Protein 4HQE (pdb70)

Nearest PDB structures (foldseek):
  4hqe-assembly1_A  TM=1.010E+00  e=7.906E-20  Staphylococcus aureus
  4hqm-assembly1_A  TM=9.484E-01  e=4.629E-16  Staphylococcus aureus
  5hs8-assembly1_A  TM=8.155E-01  e=8.650E-08  Bacillus subtilis subsp. subtilis str. 168
  4a5m-assembly1_B  TM=9.001E-01  e=1.525E-06  Bacillus subtilis
  7bzg-assembly3_J  TM=8.679E-01  e=1.980E-06  Bacillus subtilis subsp. subtilis str. 168

Organism: Staphylococcus aureus (strain Mu50 / ATCC 700699) (NCBI:txid158878)

Structure (mmCIF, N/CA/C/O backbone):
data_4HQE
#
_entry.id   4HQE
#
_cell.length_a   48.189
_cell.length_b   48.189
_cell.length_c   156.807
_cell.angle_alpha   90.00
_cell.angle_beta   90.00
_cell.angle_gamma   90.00
#
_symmetry.space_group_name_H-M   'P 41'
#
loop_
_entity.id
_entity.type
_entity.pdbx_description
1 polymer 'Transcriptional regulator QsrR'
2 polymer "DNA (5'-D(*GP*GP*TP*AP*TP*AP*AP*TP*AP*AP*TP*TP*AP*TP*AP*CP*T)-3')"
3 polymer "DNA (5'-D(*AP*GP*TP*AP*TP*AP*AP*TP*TP*AP*TP*TP*AP*TP*AP*CP*C)-3')"
4 water water
#
loop_
_atom_site.group_PDB
_atom_site.id
_atom_site.type_symbol
_atom_site.label_atom_id
_atom_site.label_alt_id
_atom_site.label_comp_id
_atom_site.label_asym_id
_atom_site.label_entity_id
_atom_site.label_seq_id
_atom_site.pdbx_PDB_ins_code
_atom_site.Cartn_x
_atom_site.Cartn_y
_atom_site.Cartn_z
_atom_site.occupancy
_atom_site.B_iso_or_equiv
_atom_site.auth_seq_id
_atom_site.auth_comp_id
_atom_site.auth_asym_id
_atom_site.auth_atom_id
_atom_site.pdbx_PDB_model_num
ATOM 1 N N . MET A 1 4 ? 21.107 -29.013 10.634 1.00 60.77 1 MET A N 1
ATOM 2 C CA . MET A 1 4 ? 20.447 -29.574 11.816 1.00 63.25 1 MET A CA 1
ATOM 3 C C . MET A 1 4 ? 19.225 -28.730 12.217 1.00 69.44 1 MET A C 1
ATOM 4 O O . MET A 1 4 ? 18.290 -29.223 12.864 1.00 66.61 1 MET A O 1
ATOM 9 N N . MET A 1 5 ? 19.257 -27.455 11.825 1.00 67.72 2 MET A N 1
ATOM 10 C CA . MET A 1 5 ? 18.146 -26.520 11.991 1.00 61.42 2 MET A CA 1
ATOM 11 C C . MET A 1 5 ? 18.428 -25.354 11.047 1.00 62.56 2 MET A C 1
ATOM 12 O O . MET A 1 5 ? 18.537 -24.200 11.472 1.00 64.40 2 MET A O 1
ATOM 17 N N . GLU A 1 6 ? 18.538 -25.677 9.763 1.00 61.49 3 GLU A N 1
ATOM 18 C CA . GLU A 1 6 ? 19.165 -24.800 8.777 1.00 64.24 3 GLU A CA 1
ATOM 19 C C . GLU A 1 6 ? 18.516 -23.427 8.638 1.00 58.34 3 GLU A C 1
ATOM 20 O O . GLU A 1 6 ? 17.333 -23.256 8.932 1.00 56.44 3 GLU A O 1
ATOM 26 N N . VAL A 1 7 ? 19.317 -22.463 8.186 1.00 51.09 4 VAL A N 1
ATOM 27 C CA . VAL A 1 7 ? 18.873 -21.097 7.941 1.00 51.37 4 VAL A CA 1
ATOM 28 C C . VAL A 1 7 ? 18.507 -20.926 6.463 1.00 46.25 4 VAL A C 1
ATOM 29 O O . VAL A 1 7 ? 19.264 -21.348 5.581 1.00 44.39 4 VAL A O 1
ATOM 33 N N . CYS A 1 8 ? 17.358 -20.307 6.200 1.00 37.63 5 CYS A N 1
ATOM 34 C CA . CYS A 1 8 ? 16.951 -19.962 4.845 1.00 38.02 5 CYS A CA 1
ATOM 35 C C . CYS A 1 8 ? 18.017 -19.114 4.137 1.00 38.79 5 CYS A C 1
ATOM 36 O O . CYS A 1 8 ? 18.434 -18.059 4.653 1.00 37.05 5 CYS A O 1
ATOM 39 N N . PRO A 1 9 ? 18.471 -19.583 2.959 1.00 37.99 6 PRO A N 1
ATOM 40 C CA . PRO A 1 9 ? 19.474 -18.874 2.146 1.00 36.58 6 PRO A CA 1
ATOM 41 C C . PRO A 1 9 ? 18.917 -17.538 1.646 1.00 30.59 6 PRO A C 1
ATOM 42 O O . PRO A 1 9 ? 19.666 -16.562 1.508 1.00 29.66 6 PRO A O 1
ATOM 46 N N . TYR A 1 10 ? 17.614 -17.494 1.389 1.00 29.35 7 TYR A N 1
ATOM 47 C CA . TYR A 1 10 ? 16.985 -16.263 0.905 1.00 36.22 7 TYR A CA 1
ATOM 48 C C . TYR A 1 10 ? 16.965 -15.203 1.993 1.00 33.05 7 TYR A C 1
ATOM 49 O O . TYR A 1 10 ? 17.279 -14.039 1.749 1.00 29.69 7 TYR A O 1
ATOM 58 N N . LEU A 1 11 ? 16.576 -15.608 3.196 1.00 34.45 8 LEU A N 1
ATOM 59 C CA . LEU A 1 11 ? 16.642 -14.699 4.328 1.00 35.65 8 LEU A CA 1
ATOM 60 C C . LEU A 1 11 ? 18.081 -14.244 4.495 1.00 32.70 8 LEU A C 1
ATOM 61 O O . LEU A 1 11 ? 18.352 -13.059 4.656 1.00 34.71 8 LEU A O 1
ATOM 66 N N . GLU A 1 12 ? 19.002 -15.198 4.451 1.00 30.57 9 GLU A N 1
ATOM 67 C CA . GLU A 1 12 ? 20.416 -14.887 4.621 1.00 35.22 9 GLU A CA 1
ATOM 68 C C . GLU A 1 12 ? 20.903 -13.829 3.621 1.00 34.57 9 GLU A C 1
ATOM 69 O O . GLU A 1 12 ? 21.620 -12.883 3.978 1.00 30.91 9 GLU A O 1
ATOM 75 N N . GLU A 1 13 ? 20.517 -14.021 2.364 1.00 32.35 10 GLU A N 1
ATOM 76 C CA . GLU A 1 13 ? 20.822 -13.084 1.300 1.00 36.11 10 GLU A CA 1
ATOM 77 C C . GLU A 1 13 ? 20.180 -11.720 1.574 1.00 32.84 10 GLU A C 1
ATOM 78 O O . GLU A 1 13 ? 20.811 -10.675 1.371 1.00 36.04 10 GLU A O 1
ATOM 84 N N . THR A 1 14 ? 18.943 -11.725 2.064 1.00 31.84 11 THR A N 1
ATOM 85 C CA . THR A 1 14 ? 18.274 -10.465 2.408 1.00 35.90 11 THR A CA 1
ATOM 86 C C . THR A 1 14 ? 19.050 -9.653 3.446 1.00 33.45 11 THR A C 1
ATOM 87 O O . THR A 1 14 ? 19.184 -8.430 3.318 1.00 33.76 11 THR A O 1
ATOM 91 N N . PHE A 1 15 ? 19.591 -10.328 4.456 1.00 29.35 12 PHE A N 1
ATOM 92 C CA . PHE A 1 15 ? 20.352 -9.611 5.472 1.00 28.13 12 PHE A CA 1
ATOM 93 C C . PHE A 1 15 ? 21.683 -9.059 4.987 1.00 30.21 12 PHE A C 1
ATOM 94 O O . PHE A 1 15 ? 22.278 -8.211 5.643 1.00 31.24 12 PHE A O 1
ATOM 102 N N . LYS A 1 16 ? 22.143 -9.500 3.822 1.00 34.91 13 LYS A N 1
ATOM 103 C CA . LYS A 1 16 ? 23.305 -8.846 3.230 1.00 35.76 13 LYS A CA 1
ATOM 104 C C . LYS A 1 16 ? 23.012 -7.366 2.910 1.00 32.79 13 LYS A C 1
ATOM 105 O O . LYS A 1 16 ? 23.928 -6.546 2.938 1.00 32.92 13 LYS A O 1
ATOM 111 N N . ILE A 1 17 ? 21.751 -7.023 2.612 1.00 32.41 14 ILE A N 1
ATOM 112 C CA . ILE A 1 17 ? 21.385 -5.599 2.436 1.00 37.73 14 ILE A CA 1
ATOM 113 C C . ILE A 1 17 ? 20.893 -4.962 3.724 1.00 32.77 14 ILE A C 1
ATOM 114 O O . ILE A 1 17 ? 21.362 -3.896 4.125 1.00 35.45 14 ILE A O 1
ATOM 119 N N . LEU A 1 18 ? 19.916 -5.611 4.353 1.00 34.85 15 LEU A N 1
ATOM 120 C CA . LEU A 1 18 ? 19.299 -5.090 5.570 1.00 30.44 15 LEU A CA 1
ATOM 121 C C . LEU A 1 18 ? 20.260 -5.067 6.755 1.00 31.84 15 LEU A C 1
ATOM 122 O O . LEU A 1 18 ? 20.159 -4.187 7.620 1.00 25.98 15 LEU A O 1
ATOM 127 N N . GLY A 1 19 ? 21.199 -6.016 6.778 1.00 29.34 16 GLY A N 1
ATOM 128 C CA . GLY A 1 19 ? 22.107 -6.171 7.909 1.00 30.04 16 GLY A CA 1
ATOM 129 C C . GLY A 1 19 ? 23.339 -5.315 7.740 1.00 33.25 16 GLY A C 1
ATOM 130 O O . GLY A 1 19 ? 24.431 -5.692 8.182 1.00 33.68 16 GLY A O 1
ATOM 131 N N . ARG A 1 20 ? 23.163 -4.175 7.070 1.00 32.27 17 ARG A N 1
ATOM 132 C CA . ARG A 1 20 ? 24.218 -3.178 6.927 1.00 36.88 17 ARG A CA 1
ATOM 133 C C . ARG A 1 20 ? 23.631 -1.819 7.259 1.00 32.02 17 ARG A C 1
ATOM 134 O O . ARG A 1 20 ? 22.404 -1.649 7.273 1.00 32.52 17 ARG A O 1
ATOM 142 N N . SER A 1 21 ? 24.509 -0.862 7.530 1.00 31.50 18 SER A N 1
ATOM 143 C CA . SER A 1 21 ? 24.105 0.481 7.891 1.00 32.77 18 SER A CA 1
ATOM 144 C C . SER A 1 21 ? 23.293 1.130 6.761 1.00 32.77 18 SER A C 1
ATOM 145 O O . SER A 1 21 ? 23.541 0.864 5.561 1.00 27.94 18 SER A O 1
ATOM 148 N N . TRP A 1 22 ? 22.294 1.924 7.163 1.00 26.75 19 TRP A N 1
ATOM 149 C CA . TRP A 1 22 ? 21.509 2.790 6.268 1.00 31.90 19 TRP A CA 1
ATOM 150 C C . TRP A 1 22 ? 20.491 2.174 5.313 1.00 26.55 19 TRP A C 1
ATOM 151 O O . TRP A 1 22 ? 19.504 2.839 4.995 1.00 28.23 19 TRP A O 1
ATOM 162 N N . ASN A 1 23 ? 20.702 0.941 4.848 1.00 28.59 20 ASN A N 1
ATOM 163 C CA . ASN A 1 23 ? 19.874 0.422 3.750 1.00 29.42 20 ASN A CA 1
ATOM 164 C C . ASN A 1 23 ? 18.374 0.350 4.057 1.00 31.05 20 ASN A C 1
ATOM 165 O O . ASN A 1 23 ? 17.545 0.744 3.222 1.00 27.89 20 ASN A O 1
ATOM 170 N N . GLY A 1 24 ? 18.028 -0.145 5.245 1.00 29.00 21 GLY A N 1
ATOM 171 C CA . GLY A 1 24 ? 16.634 -0.190 5.667 1.00 30.04 21 GLY A CA 1
ATOM 172 C C . GLY A 1 24 ? 16.040 1.199 5.821 1.00 26.72 21 GLY A C 1
ATOM 173 O O . GLY A 1 24 ? 14.892 1.435 5.431 1.00 27.80 21 GLY A O 1
ATOM 174 N N . LEU A 1 25 ? 16.825 2.119 6.375 1.00 27.97 22 LEU A N 1
ATOM 175 C CA . LEU A 1 25 ? 16.376 3.500 6.555 1.00 31.52 22 LEU A CA 1
ATOM 176 C C . LEU A 1 25 ? 16.143 4.211 5.214 1.00 31.97 22 LEU A C 1
ATOM 177 O O . LEU A 1 25 ? 15.162 4.950 5.058 1.00 31.79 22 LEU A O 1
ATOM 182 N N . ILE A 1 26 ? 17.024 3.981 4.236 1.00 32.27 23 ILE A N 1
ATOM 183 C CA . ILE A 1 2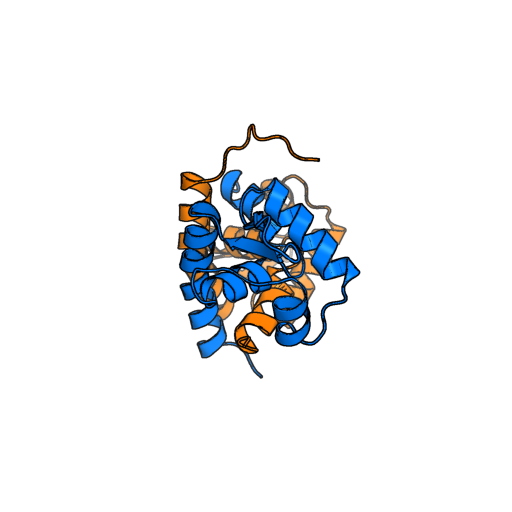6 ? 16.860 4.609 2.914 1.00 30.70 23 ILE A CA 1
ATOM 184 C C . ILE A 1 26 ? 15.613 4.080 2.194 1.00 29.34 23 ILE A C 1
ATOM 185 O O . ILE A 1 26 ? 14.871 4.844 1.561 1.00 27.13 23 ILE A O 1
ATOM 190 N N . ILE A 1 27 ? 15.403 2.766 2.268 1.00 28.52 24 ILE A N 1
ATOM 191 C CA . ILE A 1 27 ? 14.275 2.120 1.583 1.00 29.47 24 ILE A CA 1
ATOM 192 C C . ILE A 1 27 ? 12.934 2.568 2.191 1.00 33.71 24 ILE A C 1
ATOM 193 O O . ILE A 1 27 ? 11.931 2.792 1.484 1.00 31.68 24 ILE A O 1
ATOM 198 N N . ASN A 1 28 ? 12.924 2.693 3.510 1.00 32.19 25 ASN A N 1
ATOM 199 C CA . ASN A 1 28 ? 11.761 3.208 4.202 1.00 33.78 25 ASN A CA 1
ATOM 200 C C . ASN A 1 28 ? 11.529 4.678 3.880 1.00 31.03 25 ASN A C 1
ATOM 201 O O . ASN A 1 28 ? 10.389 5.078 3.660 1.00 32.08 25 ASN A O 1
ATOM 206 N N . TYR A 1 29 ? 12.601 5.477 3.879 1.00 28.97 26 TYR A N 1
ATOM 207 C CA . TYR A 1 29 ? 12.491 6.889 3.528 1.00 32.99 26 TYR A CA 1
ATOM 208 C C . TYR A 1 29 ? 11.886 7.047 2.139 1.00 33.61 26 TYR A C 1
ATOM 209 O O . TYR A 1 29 ? 10.890 7.743 1.973 1.00 33.70 26 TYR A O 1
ATOM 218 N N . LEU A 1 30 ? 12.489 6.387 1.151 1.00 31.63 27 LEU A N 1
ATOM 219 C CA . LEU A 1 30 ? 11.986 6.430 -0.222 1.00 33.22 27 LEU A CA 1
ATOM 220 C C . LEU A 1 30 ? 10.530 5.954 -0.331 1.00 36.24 27 LEU A C 1
ATOM 221 O O . LEU A 1 30 ? 9.797 6.410 -1.199 1.00 36.53 27 LEU A O 1
ATOM 226 N N . SER A 1 31 ? 10.100 5.053 0.549 1.00 34.21 28 SER A N 1
ATOM 227 C CA . SER A 1 31 ? 8.725 4.547 0.475 1.00 40.13 28 SER A CA 1
ATOM 228 C C . SER A 1 31 ? 7.695 5.601 0.911 1.00 39.27 28 SER A C 1
ATOM 229 O O . SER A 1 31 ? 6.510 5.524 0.541 1.00 40.60 28 SER A O 1
ATOM 232 N N . ARG A 1 32 ? 8.153 6.592 1.672 1.00 38.46 29 ARG A N 1
ATOM 233 C CA . ARG A 1 32 ? 7.261 7.645 2.166 1.00 42.90 29 ARG A CA 1
ATOM 234 C C . ARG A 1 32 ? 7.447 8.980 1.417 1.00 46.91 29 ARG A C 1
ATOM 235 O O . ARG A 1 32 ? 6.907 10.019 1.827 1.00 46.20 29 ARG A O 1
ATOM 243 N N . CYS A 1 33 ? 8.208 8.944 0.320 1.00 46.61 30 CYS A N 1
ATOM 244 C CA . CYS A 1 33 ? 8.367 10.108 -0.564 1.00 38.82 30 CYS A CA 1
ATOM 245 C C . CYS A 1 33 ? 7.317 10.065 -1.655 1.00 43.30 30 CYS A C 1
ATOM 246 O O . CYS A 1 33 ? 6.876 8.973 -2.044 1.00 44.18 30 CYS A O 1
ATOM 249 N N . ASN A 1 34 ? 6.918 11.237 -2.156 1.00 42.23 31 ASN A N 1
ATOM 250 C CA . ASN A 1 34 ? 5.979 11.271 -3.270 1.00 48.27 31 ASN A CA 1
ATOM 251 C C . ASN A 1 34 ? 6.568 10.522 -4.466 1.00 43.14 31 ASN A C 1
ATOM 252 O O . ASN A 1 34 ? 7.735 10.728 -4.816 1.00 44.26 31 ASN A O 1
ATOM 257 N N . ASP A 1 35 ? 5.772 9.633 -5.059 1.00 43.99 32 ASP A N 1
ATOM 258 C CA . ASP A 1 35 ? 6.231 8.732 -6.127 1.00 45.19 32 ASP A CA 1
ATOM 259 C C . ASP A 1 35 ? 7.434 7.847 -5.749 1.00 43.56 32 ASP A C 1
ATOM 260 O O . ASP A 1 35 ? 8.120 7.316 -6.628 1.00 45.82 32 ASP A O 1
ATOM 265 N N . CYS A 1 36 ? 7.660 7.676 -4.444 1.00 40.95 33 CYS A N 1
ATOM 266 C CA . CYS A 1 36 ? 8.778 6.880 -3.927 1.00 41.78 33 CYS A CA 1
ATOM 267 C C . CYS A 1 36 ? 10.123 7.312 -4.519 1.00 41.89 33 CYS A C 1
ATOM 268 O O . CYS A 1 36 ? 11.013 6.483 -4.777 1.00 39.11 33 CYS A O 1
ATOM 271 N N . SER A 1 37 ? 10.258 8.623 -4.705 1.00 40.23 34 SER A N 1
ATOM 272 C CA . SER A 1 37 ? 11.383 9.222 -5.412 1.00 38.43 34 SER A CA 1
ATOM 273 C C . SER A 1 37 ? 11.973 10.338 -4.582 1.00 35.36 34 SER A C 1
ATOM 274 O O . SER A 1 37 ? 11.246 11.085 -3.919 1.00 42.37 34 SER A O 1
ATOM 277 N N . ALA A 1 38 ? 13.290 10.469 -4.633 1.00 33.57 35 ALA A N 1
ATOM 278 C CA . ALA A 1 38 ? 13.945 11.592 -3.988 1.00 36.75 35 ALA A CA 1
ATOM 279 C C . ALA A 1 38 ? 15.261 11.899 -4.671 1.00 39.17 35 ALA A C 1
ATOM 280 O O . ALA A 1 38 ? 15.840 11.033 -5.366 1.00 31.87 35 ALA A O 1
ATOM 282 N N . HIS A 1 39 ? 15.712 13.141 -4.477 1.00 38.90 36 HIS A N 1
ATOM 283 C CA . HIS A 1 39 ? 17.008 13.604 -4.965 1.00 36.91 36 HIS A CA 1
ATOM 284 C C . HIS A 1 39 ? 18.052 13.330 -3.900 1.00 37.67 36 HIS A C 1
ATOM 285 O O . HIS A 1 39 ? 17.700 13.175 -2.725 1.00 35.36 36 HIS A O 1
ATOM 292 N N . PHE A 1 40 ? 19.323 13.316 -4.304 1.00 32.76 37 PHE A N 1
ATOM 293 C CA . PHE A 1 40 ? 20.438 13.077 -3.389 1.00 31.98 37 PHE A CA 1
ATOM 294 C C . PHE A 1 40 ? 20.367 13.945 -2.135 1.00 36.59 37 PHE A C 1
ATOM 295 O O . PHE A 1 40 ? 20.471 13.441 -1.010 1.00 31.68 37 PHE A O 1
ATOM 303 N N . SER A 1 41 ? 20.183 15.250 -2.334 1.00 39.22 38 SER A N 1
ATOM 304 C CA . SER A 1 41 ? 20.249 16.208 -1.234 1.00 39.49 38 SER A CA 1
ATOM 305 C C . SER A 1 41 ? 19.052 16.073 -0.301 1.00 37.94 38 SER A C 1
ATOM 306 O O . SER A 1 41 ? 19.160 16.390 0.878 1.00 36.13 38 SER A O 1
ATOM 309 N N . ASP A 1 42 ? 17.918 15.625 -0.845 1.00 36.76 39 ASP A N 1
ATOM 310 C CA . ASP A 1 42 ? 16.731 15.315 -0.045 1.00 39.20 39 ASP A CA 1
ATOM 311 C C . ASP A 1 42 ? 17.054 14.248 1.002 1.00 38.79 39 ASP A C 1
ATOM 312 O O . ASP A 1 42 ? 16.807 14.438 2.203 1.00 38.20 39 ASP A O 1
ATOM 317 N N . MET A 1 43 ? 17.597 13.125 0.538 1.00 34.59 40 MET A N 1
ATOM 318 C CA . MET A 1 43 ? 17.959 12.027 1.430 1.00 39.26 40 MET A CA 1
ATOM 319 C C . MET A 1 43 ? 19.027 12.449 2.442 1.00 41.08 40 MET A C 1
ATOM 320 O O . MET A 1 43 ? 18.928 12.136 3.627 1.00 36.04 40 MET A O 1
ATOM 325 N N . LYS A 1 44 ? 20.044 13.163 1.968 1.00 34.77 41 LYS A N 1
ATOM 326 C CA . LYS A 1 44 ? 21.124 13.612 2.829 1.00 38.02 41 LYS A CA 1
ATOM 327 C C . LYS A 1 44 ? 20.593 14.523 3.951 1.00 44.22 41 LYS A C 1
ATOM 328 O O . LYS A 1 44 ? 20.958 14.357 5.124 1.00 45.36 41 LYS A O 1
ATOM 334 N N . ARG A 1 45 ? 19.717 15.464 3.600 1.00 40.06 42 ARG A N 1
ATOM 335 C CA . ARG A 1 45 ? 19.151 16.364 4.601 1.00 43.19 42 ARG A CA 1
ATOM 336 C C . ARG A 1 45 ? 18.270 15.601 5.603 1.00 46.98 42 ARG A C 1
ATOM 337 O O . ARG A 1 45 ? 18.375 15.798 6.815 1.00 43.35 42 ARG A O 1
ATOM 345 N N . ASP A 1 46 ? 17.421 14.715 5.086 1.00 44.13 43 ASP A N 1
ATOM 346 C CA . ASP A 1 46 ? 16.391 14.074 5.895 1.00 43.87 43 ASP A CA 1
ATOM 347 C C . ASP A 1 46 ? 16.895 12.902 6.724 1.00 44.74 43 ASP A C 1
ATOM 348 O O . ASP A 1 46 ? 16.277 12.542 7.729 1.00 47.42 43 ASP A O 1
ATOM 353 N N . LEU A 1 47 ? 18.008 12.308 6.299 1.00 41.32 44 LEU A N 1
ATOM 354 C CA . LEU A 1 47 ? 18.645 11.241 7.067 1.00 41.20 44 LEU A CA 1
ATOM 355 C C . LEU A 1 47 ? 19.535 11.812 8.183 1.00 45.88 44 LEU A C 1
ATOM 356 O O . LEU A 1 47 ? 20.096 11.054 8.978 1.00 50.36 44 LEU A O 1
ATOM 361 N N . LYS A 1 48 ? 19.657 13.144 8.219 1.00 48.62 45 LYS A N 1
ATOM 362 C CA . LYS A 1 48 ? 20.254 13.887 9.342 1.00 49.01 45 LYS A CA 1
ATOM 363 C C . LYS A 1 48 ? 21.780 13.802 9.446 1.00 50.67 45 LYS A C 1
ATOM 364 O O . LYS A 1 48 ? 22.465 14.834 9.411 1.00 50.63 45 LYS A O 1
ATOM 370 N N . THR A 1 49 ? 22.298 12.578 9.573 1.00 47.53 46 THR A N 1
ATOM 371 C CA . THR A 1 49 ? 23.697 12.356 9.938 1.00 48.73 46 THR A CA 1
ATOM 372 C C . THR A 1 49 ? 24.484 11.524 8.930 1.00 45.91 46 THR A C 1
ATOM 373 O O . THR A 1 49 ? 25.596 11.085 9.218 1.00 47.44 46 THR A O 1
ATOM 377 N N . ILE A 1 50 ? 23.917 11.270 7.761 1.00 44.97 47 ILE A N 1
ATOM 378 C CA . ILE A 1 50 ? 24.658 10.488 6.776 1.00 42.79 47 ILE A CA 1
ATOM 379 C C . ILE A 1 50 ? 25.635 11.372 6.000 1.00 40.94 47 ILE A C 1
ATOM 380 O O . ILE A 1 50 ? 25.314 12.511 5.644 1.00 41.79 47 ILE A O 1
ATOM 385 N N . THR A 1 51 ? 26.845 10.864 5.786 1.00 36.26 48 THR A N 1
ATOM 386 C CA . THR A 1 51 ? 27.808 11.569 4.954 1.00 39.74 48 THR A CA 1
ATOM 387 C C . THR A 1 51 ? 27.376 11.412 3.509 1.00 39.64 48 THR A C 1
ATOM 388 O O . THR A 1 51 ? 26.675 10.452 3.183 1.00 37.51 48 THR A O 1
ATOM 392 N N . PRO A 1 52 ? 27.780 12.361 2.641 1.00 40.75 49 PRO A N 1
ATOM 393 C CA . PRO A 1 52 ? 27.503 12.220 1.206 1.00 38.34 49 PRO A CA 1
ATOM 394 C C . PRO A 1 52 ? 28.132 10.963 0.604 1.00 37.15 49 PRO A C 1
ATOM 395 O O . PRO A 1 52 ? 27.533 10.331 -0.286 1.00 38.68 49 PRO A O 1
ATOM 399 N N . ARG A 1 53 ? 29.329 10.605 1.059 1.00 37.85 50 ARG A N 1
ATOM 400 C CA . ARG A 1 53 ? 29.988 9.417 0.519 1.00 35.59 50 ARG A CA 1
ATOM 401 C C . ARG A 1 53 ? 29.271 8.124 0.947 1.00 33.97 50 ARG A C 1
ATOM 402 O O . ARG A 1 53 ? 29.085 7.212 0.135 1.00 33.84 50 ARG A O 1
ATOM 410 N N . ALA A 1 54 ? 28.848 8.047 2.207 1.00 35.28 51 ALA A N 1
ATOM 411 C CA . ALA A 1 54 ? 28.050 6.898 2.644 1.00 34.00 51 ALA A CA 1
ATOM 412 C C . ALA A 1 54 ? 26.750 6.833 1.851 1.00 33.25 51 ALA A C 1
ATOM 413 O O . ALA A 1 54 ? 26.368 5.747 1.387 1.00 33.90 51 ALA A O 1
ATOM 415 N N . LEU A 1 55 ? 26.084 7.979 1.670 1.00 30.39 52 LEU A N 1
ATOM 416 C CA . LEU A 1 55 ? 24.846 8.011 0.874 1.00 33.41 52 LEU A CA 1
ATOM 417 C C . LEU A 1 55 ? 25.070 7.499 -0.556 1.00 30.55 52 LEU A C 1
ATOM 418 O O . LEU A 1 55 ? 24.360 6.618 -1.015 1.00 35.10 52 LEU A O 1
ATOM 423 N N . SER A 1 56 ? 26.083 8.024 -1.232 1.00 30.19 53 SER A N 1
ATOM 424 C CA . SER A 1 56 ? 26.407 7.608 -2.597 1.00 34.71 53 SER A CA 1
ATOM 425 C C . SER A 1 56 ? 26.732 6.119 -2.713 1.00 29.35 53 SER A C 1
ATOM 426 O O . SER A 1 56 ? 26.259 5.429 -3.634 1.00 33.48 53 SER A O 1
ATOM 429 N N . LEU A 1 57 ? 27.542 5.630 -1.784 1.00 28.10 54 LEU A N 1
ATOM 430 C CA . LEU A 1 57 ? 27.900 4.211 -1.732 1.00 34.06 54 LEU A CA 1
ATOM 431 C C . LEU A 1 57 ? 26.656 3.349 -1.562 1.00 32.17 54 LEU A C 1
ATOM 432 O O . LEU A 1 57 ? 26.429 2.391 -2.304 1.00 34.20 54 LEU A O 1
ATOM 437 N N . LYS A 1 58 ? 25.847 3.704 -0.572 1.00 34.71 55 LYS A N 1
ATOM 438 C CA . LYS A 1 58 ? 24.621 2.968 -0.303 1.00 35.76 55 LYS A CA 1
ATOM 439 C C . LYS A 1 58 ? 23.654 3.014 -1.487 1.00 30.66 55 LYS A C 1
ATOM 440 O O . LYS A 1 58 ? 23.022 1.995 -1.821 1.00 29.35 55 LYS A O 1
ATOM 446 N N . LEU A 1 59 ? 23.550 4.166 -2.153 1.00 29.44 56 LEU A N 1
ATOM 447 C CA . LEU A 1 59 ? 22.664 4.236 -3.326 1.00 32.23 56 LEU A CA 1
ATOM 448 C C . LEU A 1 59 ? 23.170 3.33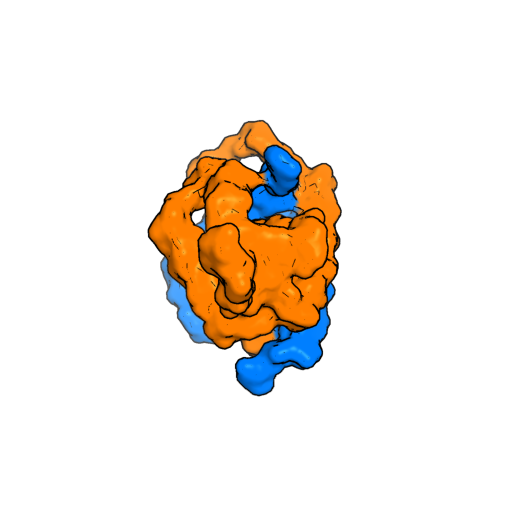3 -4.477 1.00 28.02 56 LEU A C 1
ATOM 449 O O . LEU A 1 59 ? 22.364 2.731 -5.195 1.00 26.79 56 LEU A O 1
ATOM 454 N N . SER A 1 60 ? 24.494 3.184 -4.610 1.00 31.72 57 SER A N 1
ATOM 455 C CA . SER A 1 60 ? 25.065 2.255 -5.616 1.00 35.42 57 SER A CA 1
ATOM 456 C C . SER A 1 60 ? 24.810 0.807 -5.217 1.00 36.19 57 SER A C 1
ATOM 457 O O . SER A 1 60 ? 24.429 -0.013 -6.060 1.00 39.01 57 SER A O 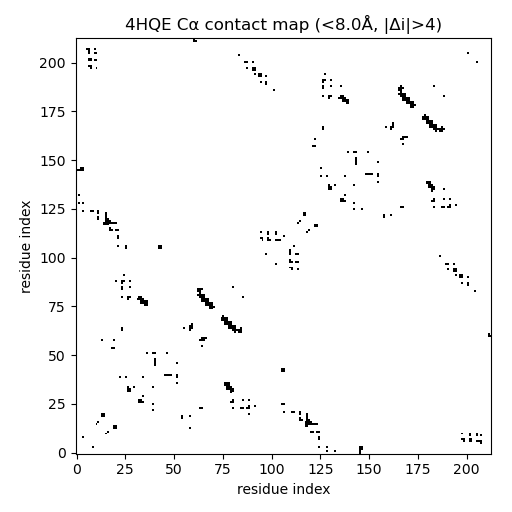1
ATOM 460 N N . GLU A 1 61 ? 25.049 0.505 -3.935 1.00 30.65 58 GLU A N 1
ATOM 461 C CA . GLU A 1 61 ? 24.707 -0.785 -3.339 1.00 35.30 58 GLU A CA 1
ATOM 462 C C . GLU A 1 61 ? 23.238 -1.149 -3.654 1.00 32.57 58 GLU A C 1
ATOM 463 O O . GLU A 1 61 ? 22.955 -2.236 -4.161 1.00 33.96 58 GLU A O 1
ATOM 469 N N . LEU A 1 62 ? 22.308 -0.227 -3.386 1.00 31.41 59 LEU A N 1
ATOM 470 C CA . LEU A 1 62 ? 20.869 -0.495 -3.572 1.00 31.01 59 LEU A CA 1
ATOM 471 C C . LEU A 1 62 ? 20.477 -0.630 -5.030 1.00 31.38 59 LEU A C 1
ATOM 472 O O . LEU A 1 62 ? 19.529 -1.340 -5.369 1.00 32.11 59 LEU A O 1
ATOM 477 N N . ALA A 1 63 ? 21.200 0.076 -5.894 1.00 35.55 60 ALA A N 1
ATOM 478 C CA . ALA A 1 63 ? 20.992 -0.061 -7.323 1.00 33.92 60 ALA A CA 1
ATOM 479 C C . ALA A 1 63 ? 21.402 -1.458 -7.788 1.00 37.58 60 ALA A C 1
ATOM 480 O O . ALA A 1 63 ? 20.695 -2.080 -8.598 1.00 40.43 60 ALA A O 1
ATOM 482 N N . GLN A 1 64 ? 22.533 -1.955 -7.286 1.00 33.86 61 GLN A N 1
ATOM 483 C CA . GLN A 1 64 ? 22.978 -3.307 -7.651 1.00 39.77 61 GLN A CA 1
ATOM 484 C C . GLN A 1 64 ? 21.934 -4.342 -7.271 1.00 40.01 61 GLN A C 1
ATOM 485 O O . GLN A 1 64 ? 21.700 -5.295 -8.024 1.00 34.18 61 GLN A O 1
ATOM 491 N N . TRP A 1 65 ? 21.306 -4.154 -6.105 1.00 36.38 62 TRP A N 1
ATOM 492 C CA . TRP A 1 65 ? 20.241 -5.068 -5.655 1.00 37.54 62 TRP A CA 1
ATOM 493 C C . TRP A 1 65 ? 18.940 -4.811 -6.402 1.00 36.95 62 TRP A C 1
ATOM 494 O O . TRP A 1 65 ? 17.932 -5.488 -6.144 1.00 34.03 62 TRP A O 1
ATOM 505 N N . GLU A 1 66 ? 18.970 -3.826 -7.309 1.00 33.11 63 GLU A N 1
ATOM 506 C CA . GLU A 1 66 ? 17.783 -3.383 -8.044 1.00 40.39 63 GLU A CA 1
ATOM 507 C C . GLU A 1 66 ? 16.636 -2.993 -7.110 1.00 38.32 63 GLU A C 1
ATOM 508 O O . GLU A 1 66 ? 15.467 -3.247 -7.421 1.00 33.97 63 GLU A O 1
ATOM 514 N N . LEU A 1 67 ? 16.985 -2.352 -5.989 1.00 35.74 64 LEU A N 1
ATOM 515 C CA . LEU A 1 67 ? 15.997 -1.869 -5.027 1.00 35.65 64 LEU A CA 1
ATOM 516 C C . LEU A 1 67 ? 15.632 -0.399 -5.288 1.00 38.87 64 LEU A C 1
ATOM 517 O O . LEU A 1 67 ? 14.460 0.000 -5.163 1.00 36.39 64 LEU A O 1
ATOM 522 N N . VAL A 1 68 ? 16.646 0.390 -5.657 1.00 35.77 65 VAL A N 1
ATOM 523 C CA . VAL A 1 68 ? 16.490 1.806 -5.989 1.00 37.36 65 VAL A CA 1
ATOM 524 C C . VAL A 1 68 ? 17.162 2.089 -7.330 1.00 39.24 65 VAL A C 1
ATOM 525 O O . VAL A 1 68 ? 18.370 1.879 -7.478 1.00 38.88 65 VAL A O 1
ATOM 529 N N . GLU A 1 69 ? 16.387 2.571 -8.298 1.00 42.45 66 GLU A N 1
ATOM 530 C CA . GLU A 1 69 ? 16.921 2.933 -9.609 1.00 42.22 66 GLU A CA 1
ATOM 531 C C . GLU A 1 69 ? 17.368 4.385 -9.650 1.00 41.83 66 GLU A C 1
ATOM 532 O O . GLU A 1 69 ? 16.604 5.286 -9.275 1.00 39.97 66 GLU A O 1
ATOM 538 N N . LYS A 1 70 ? 18.594 4.614 -10.116 1.00 38.42 67 LYS A N 1
ATOM 539 C CA . LYS A 1 70 ? 19.047 5.968 -10.392 1.00 41.09 67 LYS A CA 1
ATOM 540 C C . LYS A 1 70 ? 18.647 6.390 -11.814 1.00 42.78 67 LYS A C 1
ATOM 541 O O . LYS A 1 70 ? 19.170 5.880 -12.810 1.00 38.94 67 LYS A O 1
ATOM 547 N N . GLN A 1 71 ? 17.708 7.322 -11.899 1.00 43.58 68 GLN A N 1
ATOM 548 C CA . GLN A 1 71 ? 17.170 7.738 -13.184 1.00 38.99 68 GLN A CA 1
ATOM 549 C C . GLN A 1 71 ? 17.685 9.105 -13.565 1.00 44.74 68 GLN A C 1
ATOM 550 O O . GLN A 1 71 ? 17.879 9.973 -12.702 1.00 40.59 68 GLN A O 1
ATOM 556 N N . ILE A 1 72 ? 17.925 9.282 -14.861 1.00 45.47 69 ILE A N 1
ATOM 557 C CA . ILE A 1 72 ? 18.350 10.569 -15.381 1.00 46.20 69 ILE A CA 1
ATOM 558 C C . ILE A 1 72 ? 17.191 11.175 -16.149 1.00 47.51 69 ILE A C 1
ATOM 559 O O . ILE A 1 72 ? 16.745 10.613 -17.155 1.00 52.49 69 ILE A O 1
ATOM 564 N N . ILE A 1 73 ? 16.682 12.305 -15.671 1.00 45.83 70 ILE A N 1
ATOM 565 C CA . ILE A 1 73 ? 15.649 13.018 -16.409 1.00 53.15 70 ILE A CA 1
ATOM 566 C C . ILE A 1 73 ? 16.334 14.133 -17.205 1.00 55.82 70 ILE A C 1
ATOM 567 O O . ILE A 1 73 ? 16.760 15.146 -16.636 1.00 51.81 70 ILE A O 1
ATOM 572 N N . SER A 1 74 ? 16.459 13.932 -18.516 1.00 58.39 71 SER A N 1
ATOM 573 C CA . SER A 1 74 ? 17.293 14.808 -19.344 1.00 59.97 71 SER A CA 1
ATOM 574 C C . SER A 1 74 ? 16.709 16.203 -19.594 1.00 62.32 71 SER A C 1
ATOM 575 O O . SER A 1 74 ? 16.838 16.720 -20.708 1.00 63.97 71 SER A O 1
ATOM 578 N N . THR A 1 75 ? 16.091 16.807 -18.569 1.00 57.01 72 THR A N 1
ATOM 579 C CA . THR A 1 75 ? 15.567 18.174 -18.676 1.00 53.12 72 THR A CA 1
ATOM 580 C C . THR A 1 75 ? 16.671 19.239 -18.723 1.00 53.48 72 THR A C 1
ATOM 581 O O . THR A 1 75 ? 17.867 18.910 -18.788 1.00 49.80 72 THR A O 1
ATOM 585 N N . SER A 1 76 ? 16.249 20.503 -18.654 1.00 58.06 73 SER A N 1
ATOM 586 C CA . SER A 1 76 ? 17.050 21.654 -19.100 1.00 61.03 73 SER A CA 1
ATOM 587 C C . SER A 1 76 ? 18.305 21.927 -18.272 1.00 56.65 73 SER A C 1
ATOM 588 O O . SER A 1 76 ? 19.376 22.188 -18.857 1.00 60.31 73 SER A O 1
ATOM 591 N N . PRO A 1 77 ? 18.163 21.959 -16.929 1.00 52.79 74 PRO A N 1
ATOM 592 C CA . PRO A 1 77 ? 19.264 21.308 -16.197 1.00 48.07 74 PRO A CA 1
ATOM 593 C C . PRO A 1 77 ? 18.808 19.867 -15.870 1.00 46.45 74 PRO A C 1
ATOM 594 O O . PRO A 1 77 ? 17.658 19.640 -15.466 1.00 41.74 74 PRO A O 1
ATOM 598 N N . VAL A 1 78 ? 19.678 18.891 -16.101 1.00 46.31 75 VAL A N 1
ATOM 599 C CA . VAL A 1 78 ? 19.346 17.495 -15.834 1.00 46.91 75 VAL A CA 1
ATOM 600 C C . VAL A 1 78 ? 18.975 17.290 -14.350 1.00 50.21 75 VAL A C 1
ATOM 601 O O . VAL A 1 78 ? 19.602 17.863 -13.443 1.00 46.58 75 VAL A O 1
ATOM 605 N N . GLN A 1 79 ? 17.940 16.498 -14.097 1.00 46.89 76 GLN A N 1
ATOM 606 C CA . GLN A 1 79 ? 17.646 16.120 -12.722 1.00 51.08 76 GLN A CA 1
ATOM 607 C C . GLN A 1 79 ? 18.024 14.660 -12.509 1.00 43.94 76 GLN A C 1
ATOM 608 O O . GLN A 1 79 ? 17.795 13.809 -13.377 1.00 45.22 76 GLN A O 1
ATOM 614 N N . ILE A 1 80 ? 18.624 14.376 -11.361 1.00 40.68 77 ILE A N 1
ATOM 615 C CA . ILE A 1 80 ? 18.951 13.005 -11.006 1.00 38.17 77 ILE A CA 1
ATOM 616 C C . ILE A 1 80 ? 18.053 12.530 -9.863 1.00 38.92 77 ILE A C 1
ATOM 617 O O . ILE A 1 80 ? 18.116 13.055 -8.739 1.00 34.14 77 ILE A O 1
ATOM 622 N N . ILE A 1 81 ? 17.211 11.540 -10.160 1.00 35.67 78 ILE A N 1
ATOM 623 C CA . ILE A 1 81 ? 16.245 11.049 -9.185 1.00 37.86 78 ILE A CA 1
ATOM 624 C C . ILE A 1 81 ? 16.480 9.572 -8.833 1.00 40.36 78 ILE A C 1
ATOM 625 O O . ILE A 1 81 ? 16.742 8.739 -9.710 1.00 40.54 78 ILE A O 1
ATOM 630 N N . TYR A 1 82 ? 16.422 9.264 -7.539 1.00 38.18 79 TYR A N 1
ATOM 631 C CA . TYR A 1 82 ? 16.492 7.884 -7.071 1.00 36.56 79 TYR A CA 1
ATOM 632 C C . TYR A 1 82 ? 15.086 7.396 -6.749 1.00 35.92 79 TYR A C 1
ATOM 633 O O . TYR A 1 82 ? 14.328 8.066 -6.050 1.00 32.44 79 TYR A O 1
ATOM 642 N N . VAL A 1 83 ? 14.747 6.226 -7.280 1.00 35.01 80 VAL A N 1
ATOM 643 C CA . VAL A 1 83 ? 13.375 5.745 -7.276 1.00 39.39 80 VAL A CA 1
ATOM 644 C C . VAL A 1 83 ? 13.304 4.312 -6.778 1.00 36.59 80 VAL A C 1
ATOM 645 O O . VAL A 1 83 ? 13.981 3.428 -7.326 1.00 33.75 80 VAL A O 1
ATOM 649 N N . LEU A 1 84 ? 12.485 4.091 -5.749 1.00 35.36 81 LEU A N 1
ATOM 650 C CA . LEU A 1 84 ? 12.196 2.750 -5.249 1.00 33.37 81 LEU A CA 1
ATOM 651 C C . LEU A 1 84 ? 11.520 1.917 -6.350 1.00 34.52 81 LEU A C 1
ATOM 652 O O . LEU A 1 84 ? 10.501 2.327 -6.917 1.00 35.19 81 LEU A O 1
ATOM 657 N N . THR A 1 85 ? 12.095 0.755 -6.652 1.00 34.83 82 THR A N 1
ATOM 658 C CA . THR A 1 85 ? 11.502 -0.183 -7.602 1.00 36.84 82 THR A CA 1
ATOM 659 C C . THR A 1 85 ? 10.299 -0.870 -6.958 1.00 35.04 82 THR A C 1
ATOM 660 O O . THR A 1 85 ? 10.077 -0.731 -5.758 1.00 35.96 82 THR A O 1
ATOM 664 N N . GLU A 1 86 ? 9.522 -1.607 -7.749 1.00 36.23 83 GLU A N 1
ATOM 665 C CA . GLU A 1 86 ? 8.426 -2.417 -7.196 1.00 44.01 83 GLU A CA 1
ATOM 666 C C . GLU A 1 86 ? 8.964 -3.441 -6.170 1.00 40.30 83 GLU A C 1
ATOM 667 O O . GLU A 1 86 ? 8.337 -3.695 -5.133 1.00 39.83 83 GLU A O 1
ATOM 673 N N . LYS A 1 87 ? 10.141 -3.997 -6.460 1.00 36.86 84 LYS A N 1
ATOM 674 C CA . LYS A 1 87 ? 10.840 -4.879 -5.531 1.00 37.03 84 LYS A CA 1
ATOM 675 C C . LYS A 1 87 ? 11.218 -4.130 -4.250 1.00 39.03 84 LYS A C 1
ATOM 676 O O . LYS A 1 87 ? 11.016 -4.630 -3.122 1.00 35.67 84 LYS A O 1
ATOM 682 N N . GLY A 1 88 ? 11.765 -2.927 -4.424 1.00 35.31 85 GLY A N 1
ATOM 683 C CA . GLY A 1 88 ? 12.030 -2.048 -3.299 1.00 34.85 85 GLY A CA 1
ATOM 684 C C . GLY A 1 88 ? 10.774 -1.698 -2.503 1.00 34.20 85 GLY A C 1
ATOM 685 O O . GLY A 1 88 ? 10.830 -1.677 -1.270 1.00 32.40 85 GLY A O 1
ATOM 686 N N . LYS A 1 89 ? 9.661 -1.409 -3.186 1.00 33.66 86 LYS A N 1
ATOM 687 C CA . LYS A 1 89 ? 8.403 -1.068 -2.500 1.00 37.99 86 LYS A CA 1
ATOM 688 C C . LYS A 1 89 ? 7.894 -2.234 -1.656 1.00 35.33 86 LYS A C 1
ATOM 689 O O . LYS A 1 89 ? 7.393 -2.040 -0.544 1.00 30.55 86 LYS A O 1
ATOM 695 N N . ALA A 1 90 ? 8.016 -3.443 -2.197 1.00 33.49 87 ALA A N 1
ATOM 696 C CA . ALA A 1 90 ? 7.612 -4.639 -1.465 1.00 34.96 87 ALA A CA 1
ATOM 697 C C . ALA A 1 90 ? 8.465 -4.783 -0.204 1.00 35.10 87 ALA A C 1
ATOM 698 O O . ALA A 1 90 ? 7.942 -5.064 0.877 1.00 37.32 87 ALA A O 1
ATOM 700 N N . LEU A 1 91 ? 9.767 -4.540 -0.322 1.00 33.46 88 LEU A N 1
ATOM 701 C CA . LEU A 1 91 ? 10.643 -4.623 0.848 1.00 34.31 88 LEU A CA 1
ATOM 702 C C . LEU A 1 91 ? 10.229 -3.616 1.928 1.00 34.72 88 LEU A C 1
ATOM 703 O O . LEU A 1 91 ? 10.166 -3.953 3.116 1.00 30.69 88 LEU A O 1
ATOM 708 N N . ALA A 1 92 ? 9.947 -2.384 1.506 1.00 32.11 89 ALA A N 1
ATOM 709 C CA . ALA A 1 92 ? 9.517 -1.330 2.419 1.00 36.21 89 ALA A CA 1
ATOM 710 C C . ALA A 1 92 ? 8.282 -1.768 3.223 1.00 34.55 89 ALA A C 1
ATOM 711 O O . ALA A 1 92 ? 8.251 -1.636 4.453 1.00 29.74 89 ALA A O 1
ATOM 713 N N . GLU A 1 93 ? 7.281 -2.276 2.503 1.00 32.34 90 GLU A N 1
ATOM 714 C CA . GLU A 1 93 ? 6.064 -2.834 3.085 1.00 40.47 90 GLU A CA 1
ATOM 715 C C . GLU A 1 93 ? 6.361 -3.895 4.136 1.00 41.19 90 GLU A C 1
ATOM 716 O O . GLU A 1 93 ? 5.722 -3.943 5.191 1.00 40.18 90 GLU A O 1
ATOM 722 N N . ALA A 1 94 ? 7.330 -4.755 3.822 1.00 39.63 91 ALA A N 1
ATOM 723 C CA . ALA A 1 94 ? 7.695 -5.873 4.679 1.00 37.18 91 ALA A CA 1
ATOM 724 C C . ALA A 1 94 ? 8.436 -5.410 5.935 1.00 37.43 91 ALA A C 1
ATOM 725 O O . ALA A 1 94 ? 8.734 -6.219 6.812 1.00 42.36 91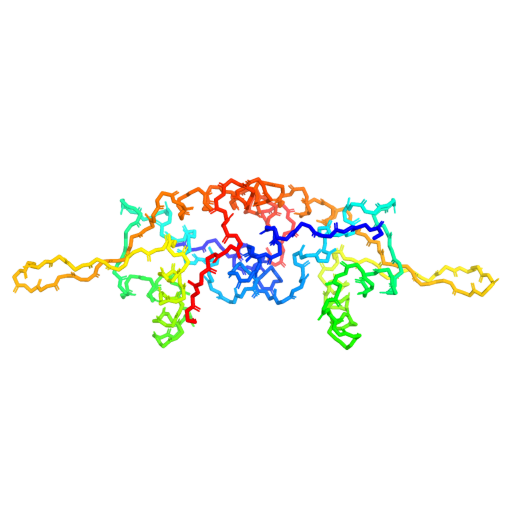 ALA A O 1
ATOM 727 N N . LEU A 1 95 ? 8.699 -4.106 6.029 1.00 35.18 92 LEU A N 1
ATOM 728 C CA . LEU A 1 95 ? 9.391 -3.528 7.176 1.00 36.08 92 LEU A CA 1
ATOM 729 C C . LEU A 1 95 ? 8.452 -2.876 8.176 1.00 39.64 92 LEU A C 1
ATOM 730 O O . LEU A 1 95 ? 8.876 -2.459 9.255 1.00 39.71 92 LEU A O 1
ATOM 735 N N . HIS A 1 96 ? 7.182 -2.758 7.807 1.00 45.55 93 HIS A N 1
ATOM 736 C CA . HIS A 1 96 ? 6.182 -2.191 8.718 1.00 50.74 93 HIS A CA 1
ATOM 737 C C . HIS A 1 96 ? 6.077 -2.889 10.090 1.00 42.55 93 HIS A C 1
ATOM 738 O O . HIS A 1 96 ? 6.095 -2.208 11.125 1.00 41.40 93 HIS A O 1
ATOM 745 N N . PRO A 1 97 ? 5.980 -4.238 10.111 1.00 39.87 94 PRO A N 1
ATOM 746 C CA . PRO A 1 97 ? 5.875 -4.895 11.427 1.00 44.22 94 PRO A CA 1
ATOM 747 C C . PRO A 1 97 ? 7.091 -4.648 12.331 1.00 44.67 94 PRO A C 1
ATOM 748 O O . PRO A 1 97 ? 6.939 -4.680 13.554 1.00 47.23 94 PRO A O 1
ATOM 752 N N . ILE A 1 98 ? 8.263 -4.399 11.742 1.00 42.93 95 ILE A N 1
ATOM 753 C CA . ILE A 1 98 ? 9.459 -4.041 12.507 1.00 43.58 95 ILE A CA 1
ATOM 754 C C . ILE A 1 98 ? 9.279 -2.677 13.160 1.00 48.04 95 ILE A C 1
ATOM 755 O O . ILE A 1 98 ? 9.700 -2.453 14.299 1.00 48.30 95 ILE A O 1
ATOM 760 N N . GLU A 1 99 ? 8.650 -1.769 12.419 1.00 50.21 96 GLU A N 1
ATOM 761 C CA . GLU A 1 99 ? 8.434 -0.399 12.868 1.00 52.48 96 GLU A CA 1
ATOM 762 C C . GLU A 1 99 ? 7.385 -0.371 13.979 1.00 49.20 96 GLU A C 1
ATOM 763 O O . GLU A 1 99 ? 7.473 0.433 14.908 1.00 51.24 96 GLU A O 1
ATOM 769 N N . ALA A 1 100 ? 6.405 -1.264 13.883 1.00 47.37 97 ALA A N 1
ATOM 770 C CA . ALA A 1 100 ? 5.399 -1.422 14.936 1.00 51.45 97 ALA A CA 1
ATOM 771 C C . ALA A 1 100 ? 6.012 -2.029 16.210 1.00 55.61 97 ALA A C 1
ATOM 772 O O . ALA A 1 100 ? 5.614 -1.689 17.329 1.00 51.17 97 ALA A O 1
ATOM 774 N N . TRP A 1 101 ? 6.975 -2.936 16.030 1.00 53.54 98 TRP A N 1
ATOM 775 C CA . TRP A 1 101 ? 7.673 -3.550 17.157 1.00 48.61 98 TRP A CA 1
ATOM 776 C C . TRP A 1 101 ? 8.545 -2.520 17.876 1.00 53.58 98 TRP A C 1
ATOM 777 O O . TRP A 1 101 ? 8.623 -2.501 19.107 1.00 52.33 98 TRP A O 1
ATOM 788 N N . ALA A 1 102 ? 9.216 -1.674 17.097 1.00 52.96 99 ALA A N 1
ATOM 789 C CA . ALA A 1 102 ? 10.017 -0.592 17.654 1.00 52.04 99 ALA A CA 1
ATOM 790 C C . ALA A 1 102 ? 9.159 0.305 18.540 1.00 57.66 99 ALA A C 1
ATOM 791 O O . ALA A 1 102 ? 9.580 0.692 19.633 1.00 59.93 99 ALA A O 1
ATOM 793 N N . GLN A 1 103 ? 7.959 0.629 18.060 1.00 56.86 100 GLN A N 1
ATOM 794 C CA . GLN A 1 103 ? 7.032 1.479 18.796 1.00 59.64 100 GLN A CA 1
ATOM 795 C C . GLN A 1 103 ? 6.788 0.932 20.202 1.00 55.98 100 GLN A C 1
ATOM 796 O O . GLN A 1 103 ? 6.913 1.662 21.183 1.00 59.78 100 GLN A O 1
ATOM 802 N N . SER A 1 104 ? 6.482 -0.361 20.284 1.00 55.98 101 SER A N 1
ATOM 803 C CA . SER A 1 104 ? 6.092 -1.013 21.537 1.00 53.25 101 SER A CA 1
ATOM 80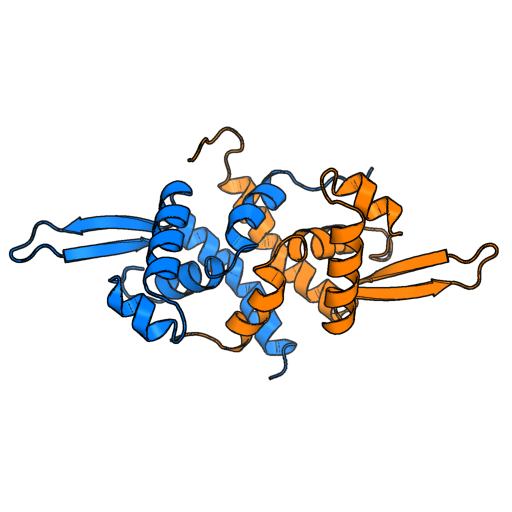4 C C . SER A 1 104 ? 7.233 -1.339 22.506 1.00 57.13 101 SER A C 1
ATOM 805 O O . SER A 1 104 ? 6.987 -1.560 23.696 1.00 58.69 101 SER A O 1
ATOM 808 N N . TYR A 1 105 ? 8.469 -1.394 22.013 1.00 58.11 102 TYR A N 1
ATOM 809 C CA . TYR A 1 105 ? 9.549 -2.000 22.804 1.00 55.99 102 TYR A CA 1
ATOM 810 C C . TYR A 1 105 ? 10.794 -1.145 23.000 1.00 56.52 102 TYR A C 1
ATOM 811 O O . TYR A 1 105 ? 11.555 -1.350 23.952 1.00 57.31 102 TYR A O 1
ATOM 820 N N . VAL A 1 106 ? 11.012 -0.200 22.094 1.00 56.99 103 VAL A N 1
ATOM 821 C CA . VAL A 1 106 ? 12.264 0.555 22.087 1.00 60.85 103 VAL A CA 1
ATOM 822 C C . VAL A 1 106 ? 12.172 1.815 22.951 1.00 63.47 103 VAL A C 1
ATOM 823 O O . VAL A 1 106 ? 11.173 2.533 22.924 1.00 59.49 103 VAL A O 1
ATOM 827 N N . ASP A 1 107 ? 13.231 2.048 23.719 1.00 65.77 104 ASP A N 1
ATOM 828 C CA . ASP A 1 107 ? 13.345 3.174 24.626 1.00 70.24 104 ASP A CA 1
ATOM 829 C C . ASP A 1 107 ? 14.786 3.730 24.539 1.00 74.52 104 ASP A C 1
ATOM 830 O O . ASP A 1 107 ? 15.732 2.917 24.510 1.00 77.04 104 ASP A O 1
ATOM 835 N N . LEU A 1 108 ? 14.998 5.056 24.414 1.00 74.57 105 LEU A N 1
ATOM 836 C CA . LEU A 1 108 ? 14.039 6.073 23.940 1.00 77.20 105 LEU A CA 1
ATOM 837 C C . LEU A 1 108 ? 12.692 6.176 24.651 1.00 82.02 105 LEU A C 1
ATOM 838 O O . LEU A 1 108 ? 11.637 6.209 24.008 1.00 78.29 105 LEU A O 1
ATOM 843 N N . GLU B 1 6 ? 9.929 12.795 7.489 1.00 69.06 3 GLU B N 1
ATOM 844 C CA . GLU B 1 6 ? 11.224 12.505 8.101 1.00 67.72 3 GLU B CA 1
ATOM 845 C C . GLU B 1 6 ? 11.165 11.288 9.049 1.00 72.28 3 GLU B C 1
ATOM 846 O O . GLU B 1 6 ? 10.078 10.769 9.348 1.00 67.09 3 GLU B O 1
ATOM 852 N N . VAL B 1 7 ? 12.333 10.870 9.541 1.00 67.75 4 VAL B N 1
ATOM 853 C CA . VAL B 1 7 ? 12.558 9.479 9.970 1.00 66.58 4 VAL B CA 1
ATOM 854 C C . VAL B 1 7 ? 12.184 9.096 11.407 1.00 62.08 4 VAL B C 1
ATOM 855 O O . VAL B 1 7 ? 12.571 9.778 12.362 1.00 67.25 4 VAL B O 1
ATOM 859 N N . CYS B 1 8 ? 11.458 7.983 11.542 1.00 63.16 5 CYS B N 1
ATOM 860 C CA . CYS B 1 8 ? 11.132 7.396 12.849 1.00 62.32 5 CYS B CA 1
ATOM 861 C C . CYS B 1 8 ? 12.403 7.028 13.614 1.00 62.40 5 CYS B C 1
ATOM 862 O O . CYS B 1 8 ? 13.210 6.223 13.137 1.00 59.10 5 CYS B O 1
ATOM 865 N N . PRO B 1 9 ? 12.585 7.628 14.806 1.00 63.19 6 PRO B N 1
ATOM 866 C CA . PRO B 1 9 ? 13.775 7.441 15.650 1.00 63.12 6 PRO B CA 1
ATOM 867 C C . PRO B 1 9 ? 13.734 6.108 16.401 1.00 59.44 6 PRO B C 1
ATOM 868 O O . PRO B 1 9 ? 14.734 5.692 16.996 1.00 54.66 6 PRO B O 1
ATOM 872 N N . TYR B 1 10 ? 12.575 5.460 16.374 1.00 57.60 7 TYR B N 1
ATOM 873 C CA . TYR B 1 10 ? 12.442 4.132 16.937 1.00 61.98 7 TYR B CA 1
ATOM 874 C C . TYR B 1 10 ? 12.962 3.141 15.905 1.00 56.92 7 TYR B C 1
ATOM 875 O O . TYR B 1 10 ? 13.649 2.178 16.239 1.00 53.63 7 TYR B O 1
ATOM 884 N N . LEU B 1 11 ? 12.631 3.394 14.644 1.00 54.03 8 LEU B N 1
ATOM 885 C CA . LEU B 1 11 ? 13.140 2.595 13.540 1.00 51.21 8 LEU B CA 1
ATOM 886 C C . LEU B 1 11 ? 14.659 2.777 13.391 1.00 49.42 8 LEU B C 1
ATOM 887 O O . LEU B 1 11 ? 15.401 1.812 13.170 1.00 45.38 8 LEU B O 1
ATOM 892 N N . GLU B 1 12 ? 15.110 4.020 13.502 1.00 45.63 9 GLU B N 1
ATOM 893 C CA . GLU B 1 12 ? 16.528 4.310 13.545 1.00 46.59 9 GLU B CA 1
ATOM 894 C C . GLU B 1 12 ? 17.217 3.439 14.597 1.00 50.43 9 GLU B C 1
ATOM 895 O O . GLU B 1 12 ? 18.235 2.795 14.309 1.00 50.92 9 GLU B O 1
ATOM 901 N N . GLU B 1 13 ? 16.659 3.410 15.808 1.00 46.92 10 GLU B N 1
ATOM 902 C CA . GLU B 1 13 ? 17.236 2.616 16.890 1.00 50.33 10 GLU B CA 1
ATOM 903 C C . GLU B 1 13 ? 17.237 1.113 16.572 1.00 44.48 10 GLU B C 1
ATOM 904 O O . GLU B 1 13 ? 18.219 0.415 16.831 1.00 47.62 10 GLU B O 1
ATOM 910 N N . THR B 1 14 ? 16.142 0.633 15.996 1.00 42.75 11 THR B N 1
ATOM 911 C CA . THR B 1 14 ? 15.999 -0.777 15.642 1.00 48.72 11 THR B CA 1
ATOM 912 C C . THR B 1 14 ? 17.038 -1.255 14.625 1.00 41.27 11 THR B C 1
ATOM 913 O O . THR B 1 14 ? 17.399 -2.431 14.619 1.00 40.35 11 THR B O 1
ATOM 917 N N . PHE B 1 15 ? 17.527 -0.351 13.779 1.00 41.84 12 PHE B N 1
ATOM 918 C CA . PHE B 1 15 ? 18.534 -0.738 12.792 1.00 36.70 12 PHE B CA 1
ATOM 919 C C . PHE B 1 15 ? 19.965 -0.729 13.340 1.00 39.61 12 PHE B C 1
ATOM 920 O O . PHE B 1 15 ? 20.864 -1.343 12.755 1.00 35.55 12 PHE B O 1
ATOM 928 N N . LYS B 1 16 ? 20.154 -0.079 14.488 1.00 40.72 13 LYS B N 1
ATOM 929 C CA . LYS B 1 16 ? 21.400 -0.199 15.247 1.00 40.15 13 LYS B CA 1
ATOM 930 C C . LYS B 1 16 ? 21.734 -1.646 15.623 1.00 39.14 13 LYS B C 1
ATOM 931 O O . LYS B 1 16 ? 22.897 -1.961 15.895 1.00 39.77 13 LYS B O 1
ATOM 937 N N . ILE B 1 17 ? 20.718 -2.514 15.673 1.00 41.41 14 ILE B N 1
ATOM 938 C CA . ILE B 1 17 ? 20.953 -3.950 15.848 1.00 44.55 14 ILE B CA 1
ATOM 939 C C . ILE B 1 17 ? 20.681 -4.716 14.561 1.00 38.46 14 ILE B C 1
ATOM 940 O O . ILE B 1 17 ? 21.456 -5.595 14.185 1.00 35.76 14 ILE B O 1
ATOM 945 N N . LEU B 1 18 ? 19.568 -4.398 13.907 1.00 31.72 15 LEU B N 1
ATOM 946 C CA . LEU B 1 18 ? 19.186 -5.101 12.691 1.00 33.63 15 LEU B CA 1
ATOM 947 C C . LEU B 1 18 ? 20.125 -4.763 11.534 1.00 33.01 15 LEU B C 1
ATOM 948 O O . LEU B 1 18 ? 20.389 -5.614 10.689 1.00 33.29 15 LEU B O 1
ATOM 953 N N . GLY B 1 19 ? 20.635 -3.531 11.508 1.00 31.17 16 GLY B N 1
ATOM 954 C CA . GLY B 1 19 ? 21.495 -3.085 10.415 1.00 36.71 16 GLY B CA 1
ATOM 955 C C . GLY B 1 19 ? 22.973 -3.364 10.653 1.00 36.03 16 GLY B C 1
ATOM 956 O O . GLY B 1 19 ? 23.838 -2.579 10.227 1.00 35.99 16 GLY B O 1
ATOM 957 N N . ARG B 1 20 ? 23.251 -4.474 11.340 1.00 32.12 17 ARG B N 1
ATOM 958 C CA . ARG B 1 20 ? 24.608 -4.949 11.583 1.00 33.96 17 ARG B CA 1
ATOM 959 C C . ARG B 1 20 ? 24.648 -6.427 11.219 1.00 31.93 17 ARG B C 1
ATOM 960 O O . ARG B 1 20 ? 23.601 -7.037 10.964 1.00 33.94 17 ARG B O 1
ATOM 968 N N . SER B 1 21 ? 25.842 -7.012 11.211 1.00 28.82 18 SER B N 1
ATOM 969 C CA . SER B 1 21 ? 25.977 -8.427 10.874 1.00 32.83 18 SER B CA 1
ATOM 970 C C . SER B 1 21 ? 25.299 -9.359 11.905 1.00 29.31 18 SER B C 1
ATOM 971 O O . SER B 1 21 ? 25.318 -9.090 13.113 1.00 31.16 18 SER B O 1
ATOM 974 N N . TRP B 1 22 ? 24.662 -10.412 11.388 1.00 27.51 19 TRP B N 1
ATOM 975 C CA . TRP B 1 22 ? 24.251 -11.596 12.152 1.00 30.35 19 TRP B CA 1
ATOM 976 C C . TRP B 1 22 ? 23.030 -11.463 13.062 1.00 29.67 19 TRP B C 1
ATOM 977 O O . TRP B 1 22 ? 22.297 -12.447 13.240 1.00 26.79 19 TRP B O 1
ATOM 988 N N . ASN B 1 23 ? 22.829 -10.276 13.645 1.00 28.18 20 ASN B N 1
ATOM 989 C CA . ASN B 1 23 ? 21.743 -10.073 14.606 1.00 29.86 20 ASN B CA 1
ATOM 990 C C . ASN B 1 23 ? 20.378 -10.611 14.160 1.00 31.27 20 ASN B C 1
ATOM 991 O O . ASN B 1 23 ? 19.750 -11.403 14.887 1.00 30.65 20 ASN B O 1
ATOM 996 N N . GLY B 1 24 ? 19.931 -10.201 12.972 1.00 28.14 21 GLY B N 1
ATOM 997 C CA . GLY B 1 24 ? 18.669 -10.675 12.437 1.00 27.28 21 GLY B CA 1
ATOM 998 C C . GLY B 1 24 ? 18.631 -12.184 12.284 1.00 31.49 21 GLY B C 1
ATOM 999 O O . GLY B 1 24 ? 17.623 -12.826 12.613 1.00 27.71 21 GLY B O 1
ATOM 1000 N N . LEU B 1 25 ? 19.734 -12.753 11.797 1.00 31.40 22 LEU B N 1
ATOM 1001 C CA . LEU B 1 25 ? 19.792 -14.190 11.502 1.00 30.23 22 LEU B CA 1
ATOM 1002 C C . LEU B 1 25 ? 19.792 -14.991 12.797 1.00 30.75 22 LEU B C 1
ATOM 1003 O O . LEU B 1 25 ? 19.180 -16.065 12.873 1.00 29.53 22 LEU B O 1
ATOM 1008 N N . ILE B 1 26 ? 20.474 -14.451 13.811 1.00 26.83 23 ILE B N 1
ATOM 1009 C CA . ILE B 1 26 ? 20.579 -15.101 15.120 1.00 31.41 23 ILE B CA 1
ATOM 1010 C C . ILE B 1 26 ? 19.226 -15.108 15.830 1.00 32.50 23 ILE B C 1
ATOM 1011 O O . ILE B 1 26 ? 18.776 -16.163 16.320 1.00 32.25 23 ILE B O 1
ATOM 1016 N N . ILE B 1 27 ? 18.558 -13.955 15.872 1.00 30.12 24 ILE B N 1
ATOM 1017 C CA . ILE B 1 27 ? 17.236 -13.948 16.495 1.00 35.09 24 ILE B CA 1
ATOM 1018 C C . ILE B 1 27 ? 16.209 -14.787 15.710 1.00 33.67 24 ILE B C 1
ATOM 1019 O O . ILE B 1 27 ? 15.341 -15.433 16.310 1.00 31.42 24 ILE B O 1
ATOM 1024 N N . ASN B 1 28 ? 16.316 -14.808 14.384 1.00 31.87 25 ASN B N 1
ATOM 1025 C CA . ASN B 1 28 ? 15.470 -15.709 13.594 1.00 32.36 25 ASN B CA 1
ATOM 1026 C C . ASN B 1 28 ? 15.746 -17.199 13.861 1.00 32.76 25 ASN B C 1
ATOM 1027 O O . ASN B 1 28 ? 14.819 -18.021 13.877 1.00 34.10 25 ASN B O 1
ATOM 1032 N N . TYR B 1 29 ? 17.024 -17.550 14.017 1.00 31.10 26 TYR B N 1
ATOM 1033 C CA . TYR B 1 29 ? 17.408 -18.927 14.301 1.00 31.68 26 TYR B CA 1
ATOM 1034 C C . TYR B 1 29 ? 16.886 -19.368 15.682 1.00 34.39 26 TYR B C 1
ATOM 1035 O O . TYR B 1 29 ? 16.375 -20.481 15.838 1.00 33.87 26 TYR B O 1
ATOM 1044 N N . LEU B 1 30 ? 17.034 -18.500 16.682 1.00 31.58 27 LEU B N 1
ATOM 1045 C CA . LEU B 1 30 ? 16.573 -18.831 18.023 1.00 34.48 27 LEU B CA 1
ATOM 1046 C C . LEU B 1 30 ? 15.051 -18.983 18.049 1.00 37.33 27 LEU B C 1
ATOM 1047 O O . LEU B 1 30 ? 14.531 -19.869 18.739 1.00 37.08 27 LEU B O 1
ATOM 1052 N N . SER B 1 31 ? 14.346 -18.162 17.265 1.00 31.64 28 SER B N 1
ATOM 1053 C CA . SER B 1 31 ? 12.884 -18.179 17.269 1.00 34.61 28 SER B CA 1
ATOM 1054 C C . SER B 1 31 ? 12.354 -19.503 16.766 1.00 37.93 28 SER B C 1
ATOM 1055 O O . SER B 1 31 ? 11.180 -19.824 16.968 1.00 40.43 28 SER B O 1
ATOM 1058 N N . ARG B 1 32 ? 13.228 -20.268 16.116 1.00 37.86 29 ARG B N 1
ATOM 1059 C CA . ARG B 1 32 ? 12.837 -21.514 15.481 1.00 40.46 29 ARG B CA 1
ATOM 1060 C C . ARG B 1 32 ? 13.271 -22.733 16.289 1.00 37.35 29 ARG B C 1
ATOM 1061 O O . ARG B 1 32 ? 12.824 -23.852 16.013 1.00 38.29 29 ARG B O 1
ATOM 1069 N N . CYS B 1 33 ? 14.132 -22.517 17.284 1.00 35.11 30 CYS B N 1
ATOM 1070 C CA . CYS B 1 33 ? 14.629 -23.601 18.141 1.00 33.90 30 CYS B CA 1
ATOM 1071 C C . CYS B 1 33 ? 13.589 -24.009 19.186 1.00 35.22 30 CYS B C 1
ATOM 1072 O O . CYS B 1 33 ? 12.759 -23.182 19.587 1.00 33.16 30 CYS B O 1
ATOM 1075 N N . ASN B 1 34 ? 13.636 -25.266 19.643 1.00 38.14 31 ASN B N 1
ATOM 1076 C CA . ASN B 1 34 ? 12.823 -25.659 20.812 1.00 40.74 31 ASN B CA 1
ATOM 1077 C C . ASN B 1 34 ? 13.067 -24.702 21.980 1.00 39.11 31 ASN B C 1
ATOM 1078 O O . ASN B 1 34 ? 14.215 -24.395 22.315 1.00 36.52 31 ASN B O 1
ATOM 1083 N N . ASP B 1 35 ? 11.978 -24.205 22.559 1.00 37.52 32 ASP B N 1
ATOM 1084 C CA . 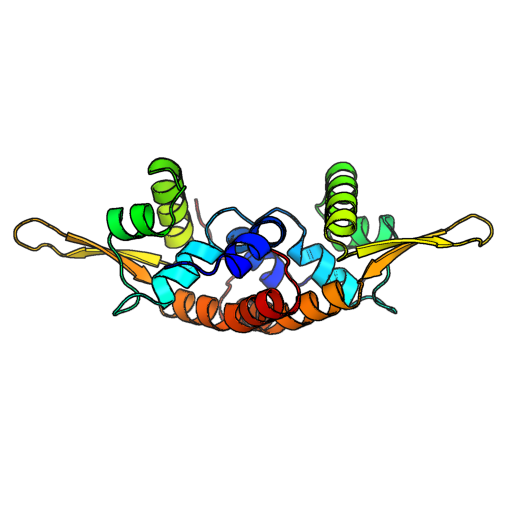ASP B 1 35 ? 12.036 -23.290 23.693 1.00 38.20 32 ASP B CA 1
ATOM 1085 C C . ASP B 1 35 ? 12.684 -21.962 23.359 1.00 36.79 32 ASP B C 1
ATOM 1086 O O . ASP B 1 35 ? 12.952 -21.150 24.269 1.00 31.26 32 ASP B O 1
ATOM 1091 N N . CYS B 1 36 ? 12.919 -21.743 22.059 1.00 42.44 33 CYS B N 1
ATOM 1092 C CA . CYS B 1 36 ? 13.682 -20.587 21.565 1.00 33.51 33 CYS B CA 1
ATOM 1093 C C . CYS B 1 36 ? 15.063 -20.536 22.207 1.00 32.36 33 CYS B C 1
ATOM 1094 O O . CYS B 1 36 ? 15.601 -19.459 22.506 1.00 30.81 33 CYS B O 1
ATOM 1097 N N . SER B 1 37 ? 15.655 -21.710 22.405 1.00 36.81 34 SER B N 1
ATOM 1098 C CA . SER B 1 37 ? 16.966 -21.765 23.042 1.00 32.99 34 SER B CA 1
ATOM 1099 C C . SER B 1 37 ? 17.944 -22.646 22.290 1.00 29.26 34 SER B C 1
ATOM 1100 O O . SER B 1 37 ? 17.564 -23.626 21.642 1.00 27.94 34 SER B O 1
ATOM 1103 N N . ALA B 1 38 ? 19.221 -22.300 22.398 1.00 34.19 35 ALA B N 1
ATOM 1104 C CA . ALA B 1 38 ? 20.275 -23.107 21.793 1.00 35.02 35 ALA B CA 1
ATOM 1105 C C . ALA B 1 38 ? 21.586 -22.845 22.507 1.00 32.58 35 ALA B C 1
ATOM 1106 O O . ALA B 1 38 ? 21.733 -21.812 23.169 1.00 30.50 35 ALA B O 1
ATOM 1108 N N . HIS B 1 39 ? 22.516 -23.795 22.369 1.00 33.66 36 HIS B N 1
ATOM 1109 C CA . HIS B 1 39 ? 23.884 -23.654 22.854 1.00 35.99 36 HIS B CA 1
ATOM 1110 C C . HIS B 1 39 ? 24.732 -22.936 21.802 1.00 36.50 36 HIS B C 1
ATOM 1111 O O . HIS B 1 39 ? 24.391 -22.935 20.611 1.00 35.07 36 HIS B O 1
ATOM 1118 N N . PHE B 1 40 ? 25.843 -22.356 22.253 1.00 35.70 37 PHE B N 1
ATOM 1119 C CA . PHE B 1 40 ? 26.796 -21.645 21.407 1.00 36.26 37 PHE B CA 1
ATOM 1120 C C . PHE B 1 40 ? 27.166 -22.457 20.156 1.00 38.80 37 PHE B C 1
ATOM 1121 O O . PHE B 1 40 ? 27.113 -21.946 19.035 1.00 37.15 37 PHE B O 1
ATOM 1129 N N . SER B 1 41 ? 27.522 -23.721 20.375 1.00 33.51 38 SER B N 1
ATOM 1130 C CA . SER B 1 41 ? 27.812 -24.688 19.316 1.00 38.82 38 SER B CA 1
ATOM 1131 C C . SER B 1 41 ? 26.662 -24.986 18.355 1.00 36.70 38 SER B C 1
ATOM 1132 O O . SER B 1 41 ? 26.917 -25.409 17.235 1.00 33.87 38 SER B O 1
ATOM 1135 N N . ASP B 1 42 ? 25.410 -24.822 18.780 1.00 36.26 39 ASP B N 1
ATOM 1136 C CA . ASP B 1 42 ? 24.304 -25.042 17.837 1.00 38.93 39 ASP B CA 1
ATOM 1137 C C . ASP B 1 42 ? 24.306 -23.912 16.820 1.00 36.83 39 ASP B C 1
ATOM 1138 O O . ASP B 1 42 ? 24.259 -24.143 15.610 1.00 36.46 39 ASP B O 1
ATOM 1143 N N . MET B 1 43 ? 24.362 -22.685 17.333 1.00 34.66 40 MET B N 1
ATOM 1144 C CA . MET B 1 43 ? 24.336 -21.495 16.493 1.00 39.84 40 MET B CA 1
ATOM 1145 C C . MET B 1 43 ? 25.548 -21.437 15.562 1.00 41.62 40 MET B C 1
ATOM 1146 O O . MET B 1 43 ? 25.401 -2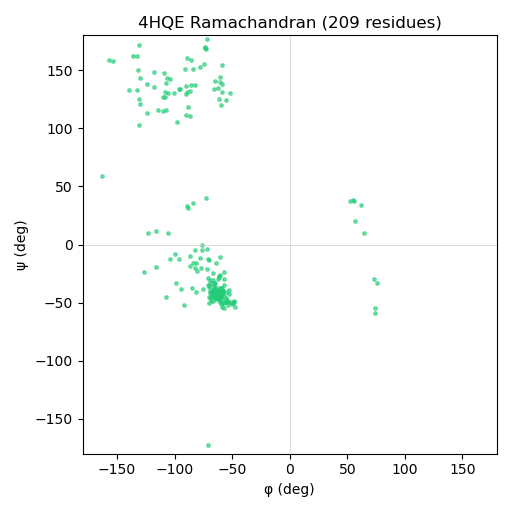1.125 14.373 1.00 35.95 40 MET B O 1
ATOM 1151 N N . LYS B 1 44 ? 26.736 -21.758 16.085 1.00 38.78 41 LYS B N 1
ATOM 1152 C CA . LYS B 1 44 ? 27.922 -21.795 15.225 1.00 40.48 41 LYS B CA 1
ATOM 1153 C C . LYS B 1 44 ? 27.748 -22.830 14.111 1.00 42.15 41 LYS B C 1
ATOM 1154 O O . LYS B 1 44 ? 27.949 -22.516 12.932 1.00 38.40 41 LYS B O 1
ATOM 1160 N N . ARG B 1 45 ? 27.348 -24.047 14.480 1.00 39.75 42 ARG B N 1
ATOM 1161 C CA . ARG B 1 45 ? 27.077 -25.074 13.483 1.00 41.36 42 ARG B CA 1
ATOM 1162 C C . ARG B 1 45 ? 26.072 -24.653 12.370 1.00 43.81 42 ARG B C 1
ATOM 1163 O O . ARG B 1 45 ? 26.368 -24.791 11.180 1.00 39.92 42 ARG B O 1
ATOM 1171 N N . ASP B 1 46 ? 24.902 -24.143 12.752 1.00 40.67 43 ASP B N 1
ATOM 1172 C CA . ASP B 1 46 ? 23.816 -23.949 11.792 1.00 41.88 43 ASP B CA 1
ATOM 1173 C C . ASP B 1 46 ? 23.868 -22.608 11.054 1.00 38.61 43 ASP B C 1
ATOM 1174 O O . ASP B 1 46 ? 23.241 -22.456 10.006 1.00 47.37 43 ASP B O 1
ATOM 1179 N N . LEU B 1 47 ? 24.610 -21.646 11.597 1.00 34.65 44 LEU B N 1
ATOM 1180 C CA . LEU B 1 47 ? 24.839 -20.372 10.919 1.00 40.02 44 LEU B CA 1
ATOM 1181 C C . LEU B 1 47 ? 25.963 -20.535 9.873 1.00 44.47 44 LEU B C 1
ATOM 1182 O O . LEU B 1 47 ? 26.137 -19.676 8.990 1.00 38.37 44 LEU B O 1
ATOM 1187 N N . LYS B 1 48 ? 26.723 -21.632 10.004 1.00 42.13 45 LYS B N 1
ATOM 1188 C CA . LYS B 1 48 ? 27.641 -22.141 8.960 1.00 43.19 45 LYS B CA 1
ATOM 1189 C C . LYS B 1 48 ? 28.930 -21.337 8.788 1.00 42.01 45 LYS B C 1
ATOM 1190 O O . LYS B 1 48 ? 30.025 -21.895 8.873 1.00 40.71 45 LYS B O 1
ATOM 1196 N N . THR B 1 49 ? 28.803 -20.029 8.562 1.00 38.68 46 THR B N 1
ATOM 1197 C CA . THR B 1 49 ? 29.973 -19.217 8.239 1.00 38.29 46 THR B CA 1
ATOM 1198 C C . THR B 1 49 ? 30.310 -18.141 9.264 1.00 37.94 46 THR B C 1
ATOM 1199 O O . THR B 1 49 ? 31.146 -17.262 8.988 1.00 40.24 46 THR B O 1
ATOM 1203 N N . ILE B 1 50 ? 29.675 -18.196 10.437 1.00 37.19 47 ILE B N 1
ATOM 1204 C CA . ILE B 1 50 ? 30.001 -17.253 11.508 1.00 33.20 47 ILE B CA 1
ATOM 1205 C C . ILE B 1 50 ? 31.185 -17.760 12.335 1.00 37.14 47 ILE B C 1
ATOM 1206 O O . ILE B 1 50 ? 31.273 -18.949 12.662 1.00 38.70 47 ILE B O 1
ATOM 1211 N N . THR B 1 51 ? 32.101 -16.856 12.662 1.00 37.90 48 THR B N 1
ATOM 1212 C CA . THR B 1 51 ? 33.247 -17.212 13.494 1.00 41.03 48 THR B CA 1
ATOM 1213 C C . THR B 1 51 ? 32.864 -17.143 14.969 1.00 41.08 48 THR B C 1
ATOM 1214 O O . THR B 1 51 ? 31.981 -16.356 15.336 1.00 34.61 48 THR B O 1
ATOM 1218 N N . PRO B 1 52 ? 33.525 -17.968 15.813 1.00 39.34 49 PRO B N 1
ATOM 1219 C CA . PRO B 1 52 ? 33.266 -18.003 17.256 1.00 41.75 49 PRO B CA 1
ATOM 1220 C C . PRO B 1 52 ? 33.363 -16.618 17.866 1.00 38.48 49 PRO B C 1
ATOM 1221 O O . PRO B 1 52 ? 32.572 -16.283 18.741 1.00 38.52 49 PRO B O 1
ATOM 1225 N N . ARG B 1 53 ? 34.326 -15.822 17.413 1.00 40.52 50 ARG B N 1
ATOM 1226 C CA . ARG B 1 53 ? 34.483 -14.473 17.941 1.00 40.77 50 ARG B CA 1
ATOM 1227 C C . ARG B 1 53 ? 33.298 -13.599 17.548 1.00 39.49 50 ARG B C 1
ATOM 1228 O O . ARG B 1 53 ? 32.819 -12.796 18.363 1.00 39.55 50 ARG B O 1
ATOM 1236 N N . ALA B 1 54 ? 32.835 -13.731 16.303 1.00 37.72 51 ALA B N 1
ATOM 1237 C CA . ALA B 1 54 ? 31.672 -12.946 15.882 1.00 40.15 51 ALA B CA 1
ATOM 1238 C C . ALA B 1 54 ? 30.435 -13.372 16.687 1.00 36.37 51 ALA B C 1
ATOM 1239 O O . ALA B 1 54 ? 29.693 -12.528 17.205 1.00 36.70 51 ALA B O 1
ATOM 1241 N N . LEU B 1 55 ? 30.233 -14.683 16.804 1.00 34.15 52 LEU B N 1
ATOM 1242 C CA . LEU B 1 55 ? 29.085 -15.206 17.530 1.00 38.02 52 LEU B CA 1
ATOM 1243 C C . LEU B 1 55 ? 29.085 -14.742 18.984 1.00 33.97 52 LEU B C 1
ATOM 1244 O O . LEU B 1 55 ? 28.048 -14.335 19.494 1.00 35.93 52 LEU B O 1
ATOM 1249 N N . SER B 1 56 ? 30.244 -14.771 19.639 1.00 34.11 53 SER B N 1
ATOM 1250 C CA . SER B 1 56 ? 30.352 -14.316 21.032 1.00 35.54 53 SER B CA 1
ATOM 1251 C C . SER B 1 56 ? 29.996 -12.839 21.199 1.00 34.14 53 SER B C 1
ATOM 1252 O O . SER B 1 56 ? 29.240 -12.467 22.099 1.00 31.95 53 SER B O 1
ATOM 1255 N N . LEU B 1 57 ? 30.542 -12.000 20.325 1.00 38.91 54 LEU B N 1
ATOM 1256 C CA . LEU B 1 57 ? 30.264 -10.564 20.379 1.00 40.46 54 LEU B CA 1
ATOM 1257 C C . LEU B 1 57 ? 28.779 -10.263 20.151 1.00 36.91 54 LEU B C 1
ATOM 1258 O O . LEU B 1 57 ? 28.194 -9.436 20.863 1.00 37.81 54 LEU B O 1
ATOM 1263 N N . LYS B 1 58 ? 28.176 -10.929 19.164 1.00 33.39 55 LYS B N 1
ATOM 1264 C CA . LYS B 1 58 ? 26.768 -10.680 18.829 1.00 36.06 55 LYS B CA 1
ATOM 1265 C C . LYS B 1 58 ? 25.861 -11.067 19.992 1.00 36.21 55 LYS B C 1
ATOM 1266 O O . LYS B 1 58 ? 24.984 -10.290 20.378 1.00 36.95 55 LYS B O 1
ATOM 1272 N N . LEU B 1 59 ? 26.091 -12.253 20.562 1.00 34.22 56 LEU B N 1
ATOM 1273 C CA . LEU B 1 59 ? 25.296 -12.728 21.697 1.00 35.64 56 LEU B CA 1
ATOM 1274 C C . LEU B 1 59 ? 25.347 -11.752 22.864 1.00 38.38 56 LEU B C 1
ATOM 1275 O O . LEU B 1 59 ? 24.355 -11.575 23.596 1.00 35.23 56 LEU B O 1
ATOM 1280 N N . SER B 1 60 ? 26.506 -11.115 23.033 1.00 37.76 57 SER B N 1
ATOM 1281 C CA . SER B 1 60 ? 26.710 -10.199 24.153 1.00 40.41 57 SER B CA 1
ATOM 1282 C C . SER B 1 60 ? 25.996 -8.882 23.920 1.00 40.93 57 SER B C 1
ATOM 1283 O O . SER B 1 60 ? 25.446 -8.293 24.854 1.00 40.11 57 SER B O 1
ATOM 1286 N N . GLU B 1 61 ? 26.006 -8.416 22.674 1.00 40.27 58 GLU B N 1
ATOM 1287 C CA . GLU B 1 61 ? 25.243 -7.222 22.338 1.00 46.35 58 GLU B CA 1
ATOM 1288 C C . GLU B 1 61 ? 23.734 -7.489 22.398 1.00 44.64 58 GLU B C 1
ATOM 1289 O O . GLU B 1 61 ? 22.981 -6.651 22.892 1.00 43.38 58 GLU B O 1
ATOM 1295 N N . LEU B 1 62 ? 23.310 -8.663 21.928 1.00 36.84 59 LEU B N 1
ATOM 1296 C CA . LEU B 1 62 ? 21.909 -9.059 22.021 1.00 39.83 59 LEU B CA 1
ATOM 1297 C C . LEU B 1 62 ? 21.436 -9.159 23.485 1.00 40.84 59 LEU B C 1
ATOM 1298 O O . LEU B 1 62 ? 20.306 -8.783 23.799 1.00 34.91 59 LEU B O 1
ATOM 1303 N N . ALA B 1 63 ? 22.309 -9.641 24.375 1.00 41.03 60 ALA B N 1
ATOM 1304 C CA . ALA B 1 63 ? 22.015 -9.664 25.818 1.00 41.84 60 ALA B CA 1
ATOM 1305 C C . ALA B 1 63 ? 21.885 -8.255 26.409 1.00 41.56 60 ALA B C 1
ATOM 1306 O O . ALA B 1 63 ? 21.036 -8.017 27.260 1.00 44.38 60 ALA B O 1
ATOM 1308 N N . GLN B 1 64 ? 22.721 -7.326 25.946 1.00 45.50 61 GLN B N 1
ATOM 1309 C CA . GLN B 1 64 ? 22.623 -5.917 26.340 1.00 48.64 61 GLN B CA 1
ATOM 1310 C C . GLN B 1 64 ? 21.325 -5.277 25.843 1.00 54.49 61 GLN B C 1
ATOM 1311 O O . GLN B 1 64 ? 20.726 -4.455 26.545 1.00 54.74 61 GLN B O 1
ATOM 1317 N N . TRP B 1 65 ? 20.908 -5.646 24.629 1.00 48.11 62 TRP B N 1
ATOM 1318 C CA . TRP B 1 65 ? 19.655 -5.163 24.061 1.00 46.69 62 TRP B CA 1
ATOM 1319 C C . TRP B 1 65 ? 18.464 -5.892 24.690 1.00 47.41 62 TRP B C 1
ATOM 1320 O O . TRP B 1 65 ? 17.309 -5.566 24.399 1.00 42.89 62 TRP B O 1
ATOM 1331 N N . GLU B 1 66 ? 18.757 -6.879 25.543 1.00 48.42 63 GLU B N 1
ATOM 1332 C CA . GLU B 1 66 ? 17.725 -7.660 26.243 1.00 49.77 63 GLU B CA 1
ATOM 1333 C C . GLU B 1 66 ? 16.817 -8.428 25.276 1.00 44.11 63 GLU B C 1
ATOM 1334 O O . GLU B 1 66 ? 15.627 -8.631 25.525 1.00 44.11 63 GLU B O 1
ATOM 1340 N N . LEU B 1 67 ? 17.420 -8.869 24.179 1.00 43.70 64 LEU B N 1
ATOM 1341 C CA . LEU B 1 67 ? 16.739 -9.644 23.162 1.00 39.33 64 LEU B CA 1
ATOM 1342 C C . LEU B 1 67 ? 17.047 -11.118 23.358 1.00 38.98 64 LEU B C 1
ATOM 1343 O O . LEU B 1 67 ? 16.210 -11.991 23.080 1.00 35.87 64 LEU B O 1
ATOM 1348 N N . VAL B 1 68 ? 18.265 -11.382 23.828 1.00 39.45 65 VAL B N 1
ATOM 1349 C CA . VAL B 1 68 ? 18.720 -12.735 24.106 1.00 38.69 65 VAL B CA 1
ATOM 1350 C C . VAL B 1 68 ? 19.186 -12.833 25.548 1.00 43.42 65 VAL B C 1
ATOM 1351 O O . VAL B 1 68 ? 19.854 -11.920 26.058 1.00 39.49 65 VAL B O 1
ATOM 1355 N N . GLU B 1 69 ? 18.820 -13.934 26.203 1.00 41.69 66 GLU B N 1
ATOM 1356 C CA . GLU B 1 69 ? 19.210 -14.164 27.585 1.00 42.25 66 GLU B CA 1
ATOM 1357 C C . GLU B 1 69 ? 20.227 -15.300 27.662 1.00 38.00 66 GLU B C 1
ATOM 1358 O O . GLU B 1 69 ? 19.995 -16.396 27.127 1.00 34.31 66 GLU B O 1
ATOM 1364 N N . LYS B 1 70 ? 21.356 -15.027 28.319 1.00 39.49 67 LYS B N 1
ATOM 1365 C CA . LYS B 1 70 ? 22.359 -16.054 28.593 1.00 42.30 67 LYS B CA 1
ATOM 1366 C C . LYS B 1 70 ? 22.071 -16.733 29.951 1.00 40.96 67 LYS B C 1
ATOM 1367 O O . LYS B 1 70 ? 22.196 -16.111 31.014 1.00 35.54 67 LYS B O 1
ATOM 1373 N N . GLN B 1 71 ? 21.682 -18.005 29.905 1.00 38.62 68 GLN B N 1
ATOM 1374 C CA . GLN B 1 71 ? 21.296 -18.728 31.110 1.00 36.24 68 GLN B CA 1
ATOM 1375 C C . GLN B 1 71 ? 22.334 -19.772 31.501 1.00 38.25 68 GLN B C 1
ATOM 1376 O O . GLN B 1 71 ? 22.719 -20.604 30.676 1.00 37.98 68 GLN B O 1
ATOM 1382 N N . ILE B 1 72 ? 22.786 -19.715 32.756 1.00 39.04 69 ILE B N 1
ATOM 1383 C CA . ILE B 1 72 ? 23.648 -20.751 33.331 1.00 39.53 69 ILE B CA 1
ATOM 1384 C C . ILE B 1 72 ? 22.750 -21.835 33.943 1.00 35.42 69 ILE B C 1
ATOM 1385 O O . ILE B 1 72 ? 21.978 -21.548 34.859 1.00 35.49 69 ILE B O 1
ATOM 1390 N N . ILE B 1 73 ? 22.840 -23.068 33.447 1.00 32.81 70 ILE B N 1
ATOM 1391 C CA . ILE B 1 73 ? 21.985 -24.144 33.946 1.00 38.54 70 ILE B CA 1
ATOM 1392 C C . ILE B 1 73 ? 22.810 -25.092 34.830 1.00 41.57 70 ILE B C 1
ATOM 1393 O O . ILE B 1 73 ? 23.898 -25.541 34.438 1.00 39.79 70 ILE B O 1
ATOM 1398 N N . SER B 1 74 ? 22.287 -25.381 36.022 1.00 38.35 71 SER B N 1
ATOM 1399 C CA . SER B 1 74 ? 23.049 -26.087 37.058 1.00 45.79 71 SER B CA 1
ATOM 1400 C C . SER B 1 74 ? 23.035 -27.606 36.918 1.00 38.91 71 SER B C 1
ATOM 1401 O O . SER B 1 74 ? 22.991 -28.325 37.915 1.00 46.78 71 SER B O 1
ATOM 1404 N N . THR B 1 75 ? 23.049 -28.077 35.678 1.00 41.05 72 THR B N 1
ATOM 1405 C CA . THR B 1 75 ? 23.257 -29.482 35.368 1.00 38.15 72 THR B CA 1
ATOM 1406 C C . THR B 1 75 ? 24.715 -29.865 35.634 1.00 38.49 72 THR B C 1
ATOM 1407 O O . THR B 1 75 ? 25.555 -29.014 35.962 1.00 36.87 72 THR B O 1
ATOM 1411 N N . SER B 1 76 ? 25.021 -31.143 35.447 1.00 36.20 73 SER B N 1
ATOM 1412 C CA . SER B 1 76 ? 26.368 -31.632 35.701 1.00 42.99 73 SER B CA 1
ATOM 1413 C C . SER B 1 76 ? 26.872 -32.450 34.518 1.00 42.47 73 SER B C 1
ATOM 1414 O O . SER B 1 76 ? 26.489 -33.619 34.367 1.00 44.89 73 SER B O 1
ATOM 1417 N N . PRO B 1 77 ? 27.756 -31.854 33.684 1.00 44.14 74 PRO B N 1
ATOM 1418 C CA . PRO B 1 77 ? 28.342 -30.508 33.822 1.00 43.10 74 PRO B CA 1
ATOM 1419 C C . PRO B 1 77 ? 27.379 -29.357 33.504 1.00 41.33 74 PRO B C 1
ATOM 1420 O O . PRO B 1 77 ? 26.276 -29.580 32.978 1.00 41.05 74 PRO B O 1
ATOM 1424 N N . VAL B 1 78 ? 27.817 -28.143 33.832 1.00 37.83 75 VAL B N 1
ATOM 1425 C CA . VAL B 1 78 ? 27.040 -26.935 33.607 1.00 38.29 75 VAL B CA 1
ATOM 1426 C C . VAL B 1 78 ? 26.716 -26.698 32.125 1.00 41.47 75 VAL B C 1
ATOM 1427 O O . VAL B 1 78 ? 27.544 -26.928 31.230 1.00 40.37 75 VAL B O 1
ATOM 1431 N N . GLN B 1 79 ? 25.490 -26.255 31.874 1.00 37.39 76 GLN B N 1
ATOM 1432 C CA . GLN B 1 79 ? 25.095 -25.869 30.535 1.00 41.68 76 GLN B CA 1
ATOM 1433 C C . GLN B 1 79 ? 24.912 -24.369 30.425 1.00 36.64 76 GLN B C 1
ATOM 1434 O O . GLN B 1 79 ? 24.528 -23.702 31.378 1.00 31.92 76 GLN B O 1
ATOM 1440 N N . ILE B 1 80 ? 25.218 -23.842 29.250 1.00 38.78 77 ILE B N 1
ATOM 1441 C CA . ILE B 1 80 ? 25.016 -22.429 28.985 1.00 37.06 77 ILE B CA 1
ATOM 1442 C C . ILE B 1 80 ? 24.130 -22.340 27.762 1.00 34.17 77 ILE B C 1
ATOM 1443 O O . ILE B 1 80 ? 24.513 -22.762 26.671 1.00 34.56 77 ILE B O 1
ATOM 1448 N N . ILE B 1 81 ? 22.920 -21.841 27.960 1.00 35.46 78 ILE B N 1
ATOM 1449 C CA . ILE B 1 81 ? 21.985 -21.728 26.854 1.00 38.78 78 ILE B CA 1
ATOM 1450 C C . ILE B 1 81 ? 21.617 -20.279 26.603 1.00 34.82 78 ILE B C 1
ATOM 1451 O O . ILE B 1 81 ? 21.588 -19.452 27.530 1.00 33.27 78 ILE B O 1
ATOM 1456 N N . TYR B 1 82 ? 21.356 -19.987 25.330 1.00 36.35 79 TYR B N 1
ATOM 1457 C CA . TYR B 1 82 ? 20.901 -18.669 24.904 1.00 35.26 79 TYR B CA 1
ATOM 1458 C C . TYR B 1 82 ? 19.445 -18.820 24.517 1.00 32.99 79 TYR B C 1
ATOM 1459 O O . TYR B 1 82 ? 19.083 -19.750 23.787 1.00 34.60 79 TYR B O 1
ATOM 1468 N N . VAL B 1 83 ? 18.615 -17.922 25.042 1.00 34.11 80 VAL B N 1
ATOM 1469 C CA . VAL B 1 83 ? 17.169 -18.061 24.980 1.00 33.50 80 VAL B CA 1
ATOM 1470 C C . VAL B 1 83 ? 16.614 -16.711 24.528 1.00 34.63 80 VAL B C 1
ATOM 1471 O O . VAL B 1 83 ? 17.037 -15.675 25.063 1.00 33.92 80 VAL B O 1
ATOM 1475 N N . LEU B 1 84 ? 15.701 -16.696 23.548 1.00 28.72 81 LEU B N 1
ATOM 1476 C CA . LEU B 1 84 ? 15.042 -15.431 23.175 1.00 37.53 81 LEU B CA 1
ATOM 1477 C C . LEU B 1 84 ? 14.163 -14.917 24.314 1.00 40.83 81 LEU B C 1
ATOM 1478 O O . LEU B 1 84 ? 13.394 -15.697 24.912 1.00 38.78 81 LEU B O 1
ATOM 1483 N N . THR B 1 85 ? 14.267 -13.620 24.616 1.00 38.50 82 THR B N 1
ATOM 1484 C CA . THR B 1 85 ? 13.298 -12.987 25.510 1.00 43.23 82 THR B CA 1
ATOM 1485 C C . THR B 1 85 ? 11.967 -12.822 24.764 1.00 44.61 82 THR B C 1
ATOM 1486 O O . THR B 1 85 ? 11.920 -13.016 23.544 1.00 42.48 82 THR B O 1
ATOM 1490 N N . GLU B 1 86 ? 10.890 -12.485 25.480 1.00 43.25 83 GLU B N 1
ATOM 1491 C CA . GLU B 1 86 ? 9.621 -12.182 24.810 1.00 45.45 83 GLU B CA 1
ATOM 1492 C C . GLU B 1 86 ? 9.817 -11.035 23.817 1.00 40.94 83 GLU B C 1
ATOM 1493 O O . GLU B 1 86 ? 9.277 -11.068 22.711 1.00 41.47 83 GLU B O 1
ATOM 1499 N N . LYS B 1 87 ? 10.604 -10.037 24.216 1.00 37.82 84 LYS B N 1
ATOM 1500 C CA . LYS B 1 87 ? 10.930 -8.901 23.349 1.00 43.72 84 LYS B CA 1
ATOM 1501 C C . LYS B 1 87 ? 11.643 -9.358 22.067 1.00 43.03 84 LYS B C 1
ATOM 1502 O O . LYS B 1 87 ? 11.323 -8.895 20.962 1.00 43.95 84 LYS B O 1
ATOM 1508 N N . GLY B 1 88 ? 12.592 -10.282 22.223 1.00 41.98 85 GLY B N 1
ATOM 1509 C CA . GLY B 1 88 ? 13.267 -10.893 21.093 1.00 37.76 85 GLY B CA 1
ATOM 1510 C C . GLY B 1 88 ? 12.349 -11.749 20.239 1.00 39.90 85 GLY B C 1
ATOM 1511 O O . GLY B 1 88 ? 12.421 -11.690 19.010 1.00 42.31 85 GLY B O 1
ATOM 1512 N N . LYS B 1 89 ? 11.501 -12.550 20.886 1.00 42.16 86 LYS B N 1
ATOM 1513 C CA . LYS B 1 89 ? 10.507 -13.376 20.196 1.00 40.81 86 LYS B CA 1
ATOM 1514 C C . LYS B 1 89 ? 9.536 -12.533 19.368 1.00 41.55 86 LYS B C 1
ATOM 1515 O O . LYS B 1 89 ? 9.149 -12.920 18.251 1.00 39.40 86 LYS B O 1
ATOM 1521 N N . ALA B 1 90 ? 9.135 -11.391 19.918 1.00 37.08 87 ALA B N 1
ATOM 1522 C CA . ALA B 1 90 ? 8.280 -10.468 19.178 1.00 41.40 87 ALA B CA 1
ATOM 1523 C C . ALA B 1 90 ? 9.018 -9.915 17.944 1.00 43.19 87 ALA B C 1
ATOM 1524 O O . ALA B 1 90 ? 8.444 -9.869 16.851 1.00 39.60 87 ALA B O 1
ATOM 1526 N N . LEU B 1 91 ? 10.280 -9.507 18.117 1.00 39.96 88 LEU B N 1
ATOM 1527 C CA . LEU B 1 91 ? 11.089 -9.028 16.987 1.00 40.48 88 LEU B CA 1
ATOM 1528 C C . LEU B 1 91 ? 11.186 -10.119 15.915 1.00 39.77 88 LEU B C 1
ATOM 1529 O O . LEU B 1 91 ? 11.091 -9.842 14.737 1.00 41.65 88 LEU B O 1
ATOM 1534 N N . ALA B 1 92 ? 11.341 -11.366 16.346 1.00 41.66 89 ALA B N 1
ATOM 1535 C CA . ALA B 1 92 ? 11.369 -12.510 15.444 1.00 41.51 89 ALA B CA 1
ATOM 1536 C C . ALA B 1 92 ? 10.089 -12.651 14.623 1.00 43.00 89 ALA B C 1
ATOM 1537 O O . ALA B 1 92 ? 10.138 -13.002 13.437 1.00 38.27 89 ALA B O 1
ATOM 1539 N N . GLU B 1 93 ? 8.950 -12.412 15.266 1.00 41.78 90 GLU B N 1
ATOM 1540 C CA . GLU B 1 93 ? 7.672 -12.447 14.566 1.00 47.27 90 GLU B CA 1
ATOM 1541 C C . GLU B 1 93 ? 7.607 -11.349 13.501 1.00 44.37 90 GLU B C 1
ATOM 1542 O O . GLU B 1 93 ? 7.160 -11.594 12.375 1.00 39.58 90 GLU B O 1
ATOM 1548 N N . ALA B 1 94 ? 8.075 -10.152 13.867 1.00 38.70 91 ALA B N 1
ATOM 1549 C CA . ALA B 1 94 ? 8.123 -9.004 12.960 1.00 45.11 91 ALA B CA 1
ATOM 1550 C C . ALA B 1 94 ? 8.994 -9.225 11.704 1.00 45.06 91 ALA B C 1
ATOM 1551 O O . ALA B 1 94 ? 8.941 -8.418 10.776 1.00 45.38 91 ALA B O 1
ATOM 1553 N N . LEU B 1 95 ? 9.781 -10.306 11.670 1.00 39.96 92 LEU B N 1
ATOM 1554 C CA . LEU B 1 95 ? 10.645 -10.580 10.517 1.00 42.10 92 LEU B CA 1
ATOM 1555 C C . LEU B 1 95 ? 10.032 -11.549 9.495 1.00 43.42 92 LEU B C 1
ATOM 1556 O O . LEU B 1 95 ? 10.556 -11.689 8.390 1.00 40.66 92 LEU B O 1
ATOM 1561 N N . HIS B 1 96 ? 8.948 -12.232 9.852 1.00 42.18 93 HIS B N 1
ATOM 1562 C CA . HIS B 1 96 ? 8.318 -13.154 8.897 1.00 45.63 93 HIS B CA 1
ATOM 1563 C C . HIS B 1 96 ? 8.074 -12.565 7.498 1.00 40.95 93 HIS B C 1
ATOM 1564 O O . HIS B 1 96 ? 8.441 -13.190 6.504 1.00 45.73 93 HIS B O 1
ATOM 1571 N N . PRO B 1 97 ? 7.486 -11.356 7.407 1.00 41.79 94 PRO B N 1
ATOM 1572 C CA . PRO B 1 97 ? 7.233 -10.841 6.044 1.00 41.65 94 PRO B CA 1
ATOM 1573 C C . PRO B 1 97 ? 8.511 -10.524 5.241 1.00 39.02 94 PRO B C 1
ATOM 1574 O O . PRO B 1 97 ? 8.495 -10.519 3.991 1.00 39.73 94 PRO B O 1
ATOM 1578 N N . ILE B 1 98 ? 9.597 -10.248 5.955 1.00 37.18 95 ILE B N 1
ATOM 1579 C CA . ILE B 1 98 ? 10.926 -10.175 5.346 1.00 39.75 95 ILE B CA 1
ATOM 1580 C C . ILE B 1 98 ? 11.310 -11.525 4.722 1.00 40.31 95 ILE B C 1
ATOM 1581 O O . ILE B 1 98 ? 11.770 -11.582 3.565 1.00 34.53 95 ILE B O 1
ATOM 1586 N N . GLU B 1 99 ? 11.107 -12.601 5.488 1.00 37.79 96 GLU B N 1
ATOM 1587 C CA . GLU B 1 99 ? 11.283 -13.957 4.981 1.00 40.97 96 GLU B CA 1
ATOM 1588 C C . GLU B 1 99 ? 10.445 -14.195 3.737 1.00 39.04 96 GLU B C 1
ATOM 1589 O O . GLU B 1 99 ? 10.946 -14.700 2.726 1.00 40.51 96 GLU B O 1
ATOM 1595 N N . ALA B 1 100 ? 9.166 -13.832 3.827 1.00 37.76 97 ALA B N 1
ATOM 1596 C CA . ALA B 1 100 ? 8.233 -13.958 2.710 1.00 37.58 97 ALA B CA 1
ATOM 1597 C C . ALA B 1 100 ? 8.736 -13.172 1.491 1.00 35.42 97 ALA B C 1
ATOM 1598 O O . ALA B 1 100 ? 8.799 -13.712 0.382 1.00 39.85 97 ALA B O 1
ATOM 1600 N N . TRP B 1 101 ? 9.099 -11.909 1.703 1.00 35.18 98 TRP B N 1
ATOM 1601 C CA . TRP B 1 101 ? 9.683 -11.080 0.646 1.00 32.81 98 TRP B CA 1
ATOM 1602 C C . TRP B 1 101 ? 10.913 -11.757 0.012 1.00 37.52 98 TRP B C 1
ATOM 1603 O O . TRP B 1 101 ? 11.028 -11.824 -1.214 1.00 33.96 98 TRP B O 1
ATOM 1614 N N . ALA B 1 102 ? 11.810 -12.253 0.871 1.00 32.14 99 ALA B N 1
ATOM 1615 C CA . ALA B 1 102 ? 13.023 -12.974 0.472 1.00 36.08 99 ALA B CA 1
ATOM 1616 C C . ALA B 1 102 ? 12.773 -14.172 -0.454 1.00 38.79 99 ALA B C 1
ATOM 1617 O O . ALA B 1 102 ? 13.532 -14.408 -1.396 1.00 40.85 99 ALA B O 1
ATOM 1619 N N . GLN B 1 103 ? 11.723 -14.938 -0.176 1.00 40.18 100 GLN B N 1
ATOM 1620 C CA . GLN B 1 103 ? 11.423 -16.125 -0.968 1.00 40.02 100 GLN B CA 1
ATOM 1621 C C . GLN B 1 103 ? 10.668 -15.758 -2.243 1.00 42.50 100 GLN B C 1
ATOM 1622 O O . GLN B 1 103 ? 10.661 -16.525 -3.211 1.00 47.25 100 GLN B O 1
ATOM 1628 N N . SER B 1 104 ? 10.043 -14.585 -2.250 1.00 37.92 101 SER B N 1
ATOM 1629 C CA . SER B 1 104 ? 9.356 -14.116 -3.448 1.00 41.15 101 SER B CA 1
ATOM 1630 C C . SER B 1 104 ? 10.281 -13.409 -4.443 1.00 40.99 101 SER B C 1
ATOM 1631 O O . SER B 1 104 ? 10.139 -13.594 -5.650 1.00 38.82 101 SER B O 1
ATOM 1634 N N . TYR B 1 105 ? 11.243 -12.635 -3.938 1.00 36.39 102 TYR B N 1
ATOM 1635 C CA . TYR B 1 105 ? 11.948 -11.650 -4.760 1.00 38.10 102 TYR B CA 1
ATOM 1636 C C . TYR B 1 105 ? 13.460 -11.863 -4.966 1.00 40.34 102 TYR B C 1
ATOM 1637 O O . TYR B 1 105 ? 14.048 -11.287 -5.887 1.00 44.32 102 TYR B O 1
ATOM 1646 N N . VAL B 1 106 ? 14.084 -12.660 -4.101 1.00 33.27 103 VAL B N 1
ATOM 1647 C CA . VAL B 1 106 ? 15.520 -12.876 -4.163 1.00 33.81 103 VAL B CA 1
ATOM 1648 C C . VAL B 1 106 ? 15.875 -14.052 -5.073 1.00 37.34 103 VAL B C 1
ATOM 1649 O O . VAL B 1 106 ? 15.289 -15.136 -4.966 1.00 37.70 103 VAL B O 1
ATOM 1653 N N . ASP B 1 107 ? 16.836 -13.823 -5.966 1.00 33.69 104 ASP B N 1
ATOM 1654 C CA . ASP B 1 107 ? 17.360 -14.868 -6.822 1.00 40.83 104 ASP B CA 1
ATOM 1655 C C . ASP B 1 107 ? 18.825 -15.090 -6.436 1.00 37.44 104 ASP B C 1
ATOM 1656 O O . ASP B 1 107 ? 19.667 -14.203 -6.602 1.00 40.11 104 ASP B O 1
ATOM 1661 N N . LEU B 1 108 ? 19.118 -16.286 -5.935 1.00 38.07 105 LEU B N 1
ATOM 1662 C CA . LEU B 1 108 ? 20.438 -16.605 -5.405 1.00 37.73 105 LEU B CA 1
ATOM 1663 C C . LEU B 1 108 ? 21.512 -16.720 -6.485 1.00 37.21 105 LEU B C 1
ATOM 1664 O O . LEU B 1 108 ? 22.710 -16.754 -6.176 1.00 38.12 105 LEU B O 1
ATOM 1669 N N . THR B 1 109 ? 21.088 -16.771 -7.749 1.00 39.12 106 THR B N 1
ATOM 1670 C CA . THR B 1 109 ? 22.039 -16.832 -8.868 1.00 41.19 106 THR B CA 1
ATOM 1671 C C . THR B 1 109 ? 22.494 -15.440 -9.315 1.00 40.10 106 THR B C 1
ATOM 1672 O O . THR B 1 109 ? 23.418 -15.317 -10.128 1.00 38.94 106 THR B O 1
ATOM 1676 N N . ASP B 1 110 ? 21.842 -14.400 -8.796 1.00 34.61 107 ASP B N 1
ATOM 1677 C CA . ASP B 1 110 ? 22.176 -13.035 -9.194 1.00 37.39 107 ASP B CA 1
ATOM 1678 C C . ASP B 1 110 ? 23.612 -12.665 -8.816 1.00 41.54 107 ASP B C 1
ATOM 1679 O O . ASP B 1 110 ? 24.084 -12.954 -7.701 1.00 37.93 107 ASP B O 1
ATOM 1684 N N . GLN B 1 111 ? 24.306 -12.048 -9.769 1.00 41.34 108 GLN B N 1
ATOM 1685 C CA . GLN B 1 111 ? 25.657 -11.551 -9.547 1.00 43.86 108 GLN B CA 1
ATOM 1686 C C . GLN B 1 111 ? 25.608 -10.035 -9.384 1.00 44.12 108 GLN B C 1
ATOM 1687 O O . GLN B 1 111 ? 24.811 -9.363 -10.050 1.00 46.96 108 GLN B O 1
ATOM 1693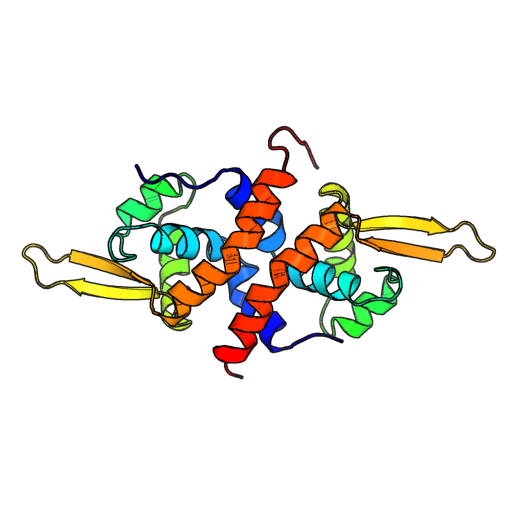 N N . ARG B 1 112 ? 26.443 -9.512 -8.488 1.00 43.27 109 ARG B N 1
ATOM 1694 C CA . ARG B 1 112 ? 26.659 -8.072 -8.342 1.00 54.64 109 ARG B CA 1
ATOM 1695 C C . ARG B 1 112 ? 28.156 -7.840 -8.200 1.00 58.70 109 ARG B C 1
ATOM 1696 O O . ARG B 1 112 ? 28.901 -8.773 -7.867 1.00 51.83 109 ARG B O 1
ATOM 1704 N N . THR B 1 113 ? 28.581 -6.594 -8.419 1.00 61.17 110 THR B N 1
ATOM 1705 C CA . THR B 1 113 ? 29.911 -6.141 -8.013 1.00 64.47 110 THR B CA 1
ATOM 1706 C C . THR B 1 113 ? 30.020 -6.071 -6.489 1.00 64.81 110 THR B C 1
ATOM 1707 O O . THR B 1 113 ? 29.334 -5.264 -5.852 1.00 67.60 110 THR B O 1
#

B-factor: mean 44.96, std 11.23, range [23.81, 90.01]

Radius of gyration: 18.71 Å; Cα contacts (8 Å, |Δi|>4): 305; chains: 2; bounding box: 29×53×56 Å

CATH classification: 1.10.10.10

Secondary structure (DSSP, 8-state):
--PPPHHHHHHHHHHTSSSHHHHHHHHHTSGGGEE-HHHHHHHTSS--HHHHHHHHHHHHHTTSEEEEEE-SSS-EEEEEE-HHHHHHHHTTHHHHHHHHHH---/---HHHHHHHHHHTSSSHHHHHHHHTTSGGGEE-HHHHHHHH-S--HHHHHHHHHHHHHTTSEEEEEE-SSS-EEEEEE-HHHHHHHHTTHHHHHHHHHH--TT----

Sequence (213 aa):
MMEVCPYLEETFKILGRSWNGLIINYLSRCNDCSAHFSDMKRDLKTITPRALSLKLSELAQWELVEKQIISTSPVQIIYVLTEKGKALAEALHPIEAWAQSYVDLEVCPYLEETFKILGRSWNGLIINYLSRCNDCSAHFSDMKRDLKTITPRALSLKLSELAQWELVEKQIISTSPVQIIYVLTEKGKALAEALHPIEAWAQSYVDLTDQRT

Solvent-accessible surface area: 10986 Å² total; per-residue (Å²): 168,59,104,4,32,70,75,0,32,25,0,14,110,0,2,3,92,37,55,0,0,11,0,0,2,13,0,34,107,26,135,117,20,28,5,69,64,71,32,0,81,135,15,3,134,109,3,80,71,180,27,0,53,88,22,7,55,52,0,40,72,23,113,0,1,90,113,67,99,56,101,72,119,111,83,72,72,33,23,28,2,22,123,38,0,75,24,0,3,112,9,3,90,49,0,32,60,12,0,104,87,90,13,136,115,116,26,24,66,69,1,51,41,0,13,115,4,4,0,86,42,50,6,0,9,0,1,2,3,0,34,83,16,126,107,18,26,6,70,60,79,34,0,90,106,1,2,96,104,8,79,65,191,28,0,56,105,31,5,62,68,0,41,136,55,121,1,3,87,115,55,112,50,115,62,117,119,91,69,74,31,17,22,5,35,127,45,0,66,28,1,3,112,8,0,80,43,0,29,59,10,0,108,90,97,15,68,73,106,70,161,90,161

InterPro domains:
  IPR002577 Helix-turn-helix, HxlR type [PF01638] (14-104)
  IPR002577 Helix-turn-helix, HxlR type [PS51118] (5-107)
  IPR036388 Winged helix-like DNA-binding domain superfamily [G3DSA:1.10.10.10] (1-112)
  IPR036390 Winged helix DNA-binding domain superfamily [SSF46785] (4-103)

Foldseek 3Di:
DPDDDVVVVVVCVQVVDPPRLVLLLVLLPDVQSKDALVRCVVVVPDDDSVNSVVSLVVCVVVVQWDFDWDPDPPIGTMIHGDPVSNVVSVVCVVVVVVCVVDPDD/DDDVVVVVVCVQVVDPPNLVLLLVLLPDVQSKDALVVCCVVVPPDDSVRSVVSLVVCVVVVQWDWDWAVDVVIGTMIHGDVVSNVVNVVCVVVVVCCVVPDDPPDDDD